Protein AF-0000000066288709 (afdb_homodimer)

Structure (mmCIF, N/CA/C/O backbone):
data_AF-0000000066288709-model_v1
#
loop_
_entity.id
_entity.type
_entity.pdbx_description
1 polymer 'UPF0145 protein HDEF_1024'
#
loop_
_atom_site.group_PDB
_atom_site.id
_atom_site.type_symbol
_atom_site.label_atom_id
_atom_site.label_alt_id
_atom_site.label_comp_id
_atom_site.label_asym_id
_atom_site.label_entity_id
_atom_site.label_seq_id
_atom_site.pdbx_PDB_ins_code
_atom_site.Cartn_x
_atom_site.Cartn_y
_atom_site.Cartn_z
_atom_site.occupancy
_atom_site.B_iso_or_equiv
_atom_site.auth_seq_id
_atom_site.auth_comp_id
_atom_site.auth_asym_id
_atom_site.auth_atom_id
_atom_site.pdbx_PDB_model_num
ATOM 1 N N . MET A 1 1 ? -8.922 -15.789 -0.87 1 95.69 1 MET A N 1
ATOM 2 C CA . MET A 1 1 ? -8.656 -14.805 -1.915 1 95.69 1 MET A CA 1
ATOM 3 C C . MET A 1 1 ? -7.188 -14.406 -1.924 1 95.69 1 MET A C 1
ATOM 5 O O . MET A 1 1 ? -6.641 -14 -0.894 1 95.69 1 MET A O 1
ATOM 9 N N . LYS A 1 2 ? -6.402 -14.695 -2.965 1 97.81 2 LYS A N 1
ATOM 10 C CA . LYS A 1 2 ? -5.027 -14.219 -3.088 1 97.81 2 LYS A CA 1
ATOM 11 C C . LYS A 1 2 ? -4.98 -12.797 -3.625 1 97.81 2 LYS A C 1
ATOM 13 O O . LYS A 1 2 ? -5.625 -12.484 -4.629 1 97.81 2 LYS A O 1
ATOM 18 N N . ASN A 1 3 ? -4.289 -11.961 -2.963 1 98.81 3 ASN A N 1
ATOM 19 C CA . ASN A 1 3 ? -4.109 -10.57 -3.369 1 98.81 3 ASN A CA 1
ATOM 20 C C . ASN A 1 3 ? -2.662 -10.289 -3.768 1 98.81 3 ASN A C 1
ATOM 22 O O . ASN A 1 3 ? -1.736 -10.562 -3.004 1 98.81 3 ASN A O 1
ATOM 26 N N . THR A 1 4 ? -2.412 -9.789 -4.895 1 98.81 4 THR A N 1
ATOM 27 C CA . THR A 1 4 ? -1.061 -9.453 -5.332 1 98.81 4 THR A CA 1
ATOM 28 C C . THR A 1 4 ? -1.054 -8.133 -6.105 1 98.81 4 THR A C 1
ATOM 30 O O . THR A 1 4 ? -2.016 -7.816 -6.809 1 98.81 4 THR A O 1
ATOM 33 N N . THR A 1 5 ? 0.035 -7.418 -6.012 1 98.69 5 THR A N 1
ATOM 34 C CA . THR A 1 5 ? 0.241 -6.207 -6.797 1 98.69 5 THR A CA 1
ATOM 35 C C . THR A 1 5 ? 0.755 -6.551 -8.195 1 98.69 5 THR A C 1
ATOM 37 O O . THR A 1 5 ? 0.89 -5.668 -9.047 1 98.69 5 THR A O 1
ATOM 40 N N . THR A 1 6 ? 0.991 -7.805 -8.484 1 98.12 6 THR A N 1
ATOM 41 C CA . THR A 1 6 ? 1.538 -8.258 -9.758 1 98.12 6 THR A CA 1
ATOM 42 C C . THR A 1 6 ? 0.419 -8.672 -10.703 1 98.12 6 THR A C 1
ATOM 44 O O . THR A 1 6 ? -0.672 -9.039 -10.266 1 98.12 6 THR A O 1
ATOM 47 N N . PRO A 1 7 ? 0.682 -8.578 -12.039 1 97.62 7 PRO A N 1
ATOM 48 C CA . PRO A 1 7 ? -0.372 -8.898 -13 1 97.62 7 PRO A CA 1
ATOM 49 C C . PRO A 1 7 ? -0.666 -10.391 -13.078 1 97.62 7 PRO A C 1
ATOM 51 O O . PRO A 1 7 ? -1.743 -10.797 -13.523 1 97.62 7 PRO A O 1
ATOM 54 N N . THR A 1 8 ? 0.29 -11.227 -12.711 1 96.88 8 THR A N 1
ATOM 55 C CA . THR A 1 8 ? 0.169 -12.68 -12.711 1 96.88 8 THR A CA 1
ATOM 56 C C . THR A 1 8 ? 0.787 -13.273 -11.445 1 96.88 8 THR A C 1
ATOM 58 O O . THR A 1 8 ? 1.413 -12.562 -10.664 1 96.88 8 THR A O 1
ATOM 61 N N . LEU A 1 9 ? 0.468 -14.531 -11.211 1 96.44 9 LEU A N 1
ATOM 62 C CA . LEU A 1 9 ? 1.071 -15.305 -10.133 1 96.44 9 LEU A CA 1
ATOM 63 C C . LEU A 1 9 ? 1.864 -16.484 -10.688 1 96.44 9 LEU A C 1
ATOM 65 O O . LEU A 1 9 ? 1.304 -17.359 -11.359 1 96.44 9 LEU A O 1
ATOM 69 N N . GLN A 1 10 ? 3.186 -16.391 -10.43 1 95 10 GLN A N 1
ATOM 70 C CA . GLN A 1 10 ? 3.971 -17.547 -10.859 1 95 10 GLN A CA 1
ATOM 71 C C . GLN A 1 10 ? 3.451 -18.828 -10.227 1 95 10 GLN A C 1
ATOM 73 O O . GLN A 1 10 ? 3.145 -18.859 -9.031 1 95 10 GLN A O 1
ATOM 78 N N . GLY A 1 11 ? 3.324 -19.906 -11 1 93.94 11 GLY A N 1
ATOM 79 C CA . GLY A 1 11 ? 2.812 -21.172 -10.508 1 93.94 11 GLY A CA 1
ATOM 80 C C . GLY A 1 11 ? 1.309 -21.312 -10.656 1 93.94 11 GLY A C 1
ATOM 81 O O . GLY A 1 11 ? 0.734 -22.344 -10.289 1 93.94 11 GLY A O 1
ATOM 82 N N . TYR A 1 12 ? 0.664 -20.266 -11.188 1 96.88 12 TYR A N 1
ATOM 83 C CA . TYR A 1 12 ? -0.772 -20.281 -11.438 1 96.88 12 TYR A CA 1
ATOM 84 C C . TYR A 1 12 ? -1.08 -19.812 -12.859 1 96.88 12 TYR A C 1
ATOM 86 O O . TYR A 1 12 ? -0.361 -18.984 -13.414 1 96.88 12 TYR A O 1
ATOM 94 N N . ASP A 1 13 ? -2.115 -20.297 -13.422 1 97.31 13 ASP A N 1
ATOM 95 C CA . ASP A 1 13 ? -2.711 -19.75 -14.633 1 97.31 13 ASP A CA 1
ATOM 96 C C . ASP A 1 13 ? -4.008 -19.016 -14.312 1 97.31 13 ASP A C 1
ATOM 98 O O . ASP A 1 13 ? -4.816 -19.484 -13.516 1 97.31 13 ASP A O 1
ATOM 102 N N . ILE A 1 14 ? -4.172 -17.922 -14.938 1 97.88 14 ILE A N 1
ATOM 103 C CA . ILE A 1 14 ? -5.453 -17.219 -14.891 1 97.88 14 ILE A CA 1
ATOM 104 C C . ILE A 1 14 ? -6.383 -17.781 -15.961 1 97.88 14 ILE A C 1
ATOM 106 O O . ILE A 1 14 ? -6.105 -17.672 -17.156 1 97.88 14 ILE A O 1
ATOM 110 N N . ARG A 1 15 ? -7.441 -18.266 -15.531 1 98.19 15 ARG A N 1
ATOM 111 C CA . ARG A 1 15 ? -8.367 -18.891 -16.453 1 98.19 15 ARG A CA 1
ATOM 112 C C . ARG A 1 15 ? -9.461 -17.922 -16.891 1 98.19 15 ARG A C 1
ATOM 114 O O . ARG A 1 15 ? -9.969 -18 -18.016 1 98.19 15 ARG A O 1
ATOM 121 N N . GLU A 1 16 ? -9.852 -17.031 -16 1 98.44 16 GLU A N 1
ATOM 122 C CA . GLU A 1 16 ? -10.922 -16.078 -16.266 1 98.44 16 GLU A CA 1
ATOM 123 C C . GLU A 1 16 ? -10.602 -14.711 -15.672 1 98.44 16 GLU A C 1
ATOM 125 O O . GLU A 1 16 ? -10.117 -14.625 -14.539 1 98.44 16 GLU A O 1
ATOM 130 N N . TYR A 1 17 ? -10.781 -13.695 -16.469 1 98.69 17 TYR A N 1
ATOM 131 C CA . TYR A 1 17 ? -10.828 -12.312 -16 1 98.69 17 TYR A CA 1
ATOM 132 C C . TYR A 1 17 ? -12.266 -11.875 -15.75 1 98.69 17 TYR A C 1
ATOM 134 O O . TYR A 1 17 ? -13.086 -11.867 -16.672 1 98.69 17 TYR A O 1
ATOM 142 N N . LEU A 1 18 ? -12.562 -11.469 -14.469 1 98.75 18 LEU A N 1
ATOM 143 C CA . LEU A 1 18 ? -13.953 -11.305 -14.07 1 98.75 18 LEU A CA 1
ATOM 144 C C . LEU A 1 18 ? -14.305 -9.836 -13.898 1 98.75 18 LEU A C 1
ATOM 146 O O . LEU A 1 18 ? -15.406 -9.5 -13.469 1 98.75 18 LEU A O 1
ATOM 150 N N . GLY A 1 19 ? -13.375 -8.883 -14.141 1 98.44 19 GLY A N 1
ATOM 151 C CA . GLY A 1 19 ? -13.625 -7.449 -14.133 1 98.44 19 GLY A CA 1
ATOM 152 C C . GLY A 1 19 ? -12.898 -6.719 -13.023 1 98.44 19 GLY A C 1
ATOM 153 O O . GLY A 1 19 ? -12.188 -7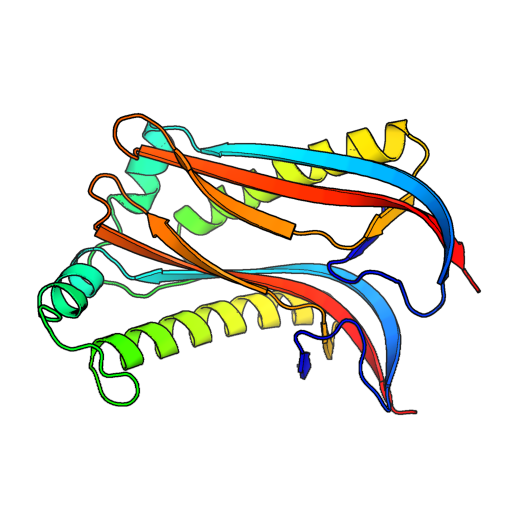.34 -12.227 1 98.44 19 GLY A O 1
ATOM 154 N N . ILE A 1 20 ? -13.094 -5.387 -13.016 1 98.81 20 ILE A N 1
ATOM 155 C CA . ILE A 1 20 ? -12.461 -4.52 -12.031 1 98.81 20 ILE A CA 1
ATOM 156 C C . ILE A 1 20 ? -13.273 -4.531 -10.734 1 98.81 20 ILE A C 1
ATOM 158 O O . ILE A 1 20 ? -14.508 -4.484 -10.766 1 98.81 20 ILE A O 1
ATOM 162 N N . VAL A 1 21 ? -12.555 -4.652 -9.625 1 98.88 21 VAL A N 1
ATOM 163 C CA . VAL A 1 21 ? -13.188 -4.582 -8.305 1 98.88 21 VAL A CA 1
ATOM 164 C C . VAL A 1 21 ? -12.5 -3.512 -7.461 1 98.88 21 VAL A C 1
ATOM 166 O O . VAL A 1 21 ? -11.312 -3.236 -7.645 1 98.88 21 VAL A O 1
ATOM 169 N N . THR A 1 22 ? -13.297 -2.898 -6.543 1 98.56 22 THR A N 1
ATOM 170 C CA . THR A 1 22 ? -12.797 -1.784 -5.746 1 98.56 22 THR A CA 1
ATOM 171 C C . THR A 1 22 ? -13.242 -1.918 -4.293 1 98.56 22 THR A C 1
ATOM 173 O O . THR A 1 22 ? -14.172 -2.668 -3.988 1 98.56 22 THR A O 1
ATOM 176 N N . GLY A 1 23 ? -12.5 -1.338 -3.379 1 98.44 23 GLY A N 1
ATOM 177 C CA . GLY A 1 23 ? -12.844 -1.081 -1.99 1 98.44 23 GLY A CA 1
ATOM 178 C C . GLY A 1 23 ? -12.32 0.249 -1.482 1 98.44 23 GLY A C 1
ATOM 179 O O . GLY A 1 23 ? -11.258 0.706 -1.906 1 98.44 23 GLY A O 1
ATOM 180 N N . GLU A 1 24 ? -13.164 0.835 -0.56 1 97.56 24 GLU A N 1
ATOM 181 C CA . GLU A 1 24 ? -12.773 2.133 -0.016 1 97.56 24 GLU A CA 1
ATOM 182 C C . GLU A 1 24 ? -13.125 2.238 1.465 1 97.56 24 GLU A C 1
ATOM 184 O O . GLU A 1 24 ? -14.055 1.585 1.937 1 97.56 24 GLU A O 1
ATOM 189 N N . ALA A 1 25 ? -1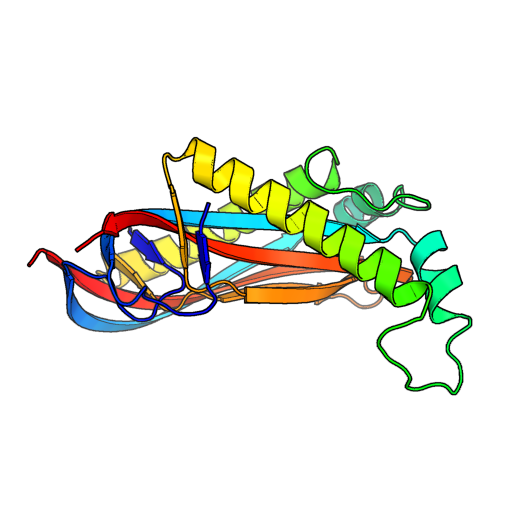2.344 3.012 2.131 1 97.19 25 ALA A N 1
ATOM 190 C CA . ALA A 1 25 ? -12.609 3.439 3.502 1 97.19 25 ALA A CA 1
ATOM 191 C C . ALA A 1 25 ? -12.18 4.887 3.717 1 97.19 25 ALA A C 1
ATOM 193 O O . ALA A 1 25 ? -11.234 5.363 3.086 1 97.19 25 ALA A O 1
ATOM 194 N N . ILE A 1 26 ? -12.953 5.562 4.602 1 94.38 26 ILE A N 1
ATOM 195 C CA . ILE A 1 26 ? -12.656 6.969 4.844 1 94.38 26 ILE A CA 1
ATOM 196 C C . ILE A 1 26 ? -12.367 7.188 6.328 1 94.38 26 ILE A C 1
ATOM 198 O O . ILE A 1 26 ? -13.102 6.691 7.188 1 94.38 26 ILE A O 1
ATOM 202 N N . LEU A 1 27 ? -11.258 7.781 6.594 1 90.75 27 LEU A N 1
ATOM 203 C CA . LEU A 1 27 ? -11.031 8.344 7.918 1 90.75 27 LEU A CA 1
ATOM 204 C C . LEU A 1 27 ? -11.703 9.711 8.055 1 90.75 27 LEU A C 1
ATOM 206 O O . LEU A 1 27 ? -11.305 10.672 7.395 1 90.75 27 LEU A O 1
ATOM 210 N N . GLY A 1 28 ? -12.633 9.727 8.906 1 89.38 28 GLY A N 1
ATOM 211 C CA . GLY A 1 28 ? -13.422 10.93 9.086 1 89.38 28 GLY A CA 1
ATOM 212 C C . GLY A 1 28 ? -12.617 12.094 9.641 1 89.38 28 GLY A C 1
ATOM 213 O O . GLY A 1 28 ? -11.484 11.906 10.094 1 89.38 28 GLY A O 1
ATOM 214 N N . ALA A 1 29 ? -13.289 13.219 9.664 1 85.81 29 ALA A N 1
ATOM 215 C CA . ALA A 1 29 ? -12.625 14.477 9.977 1 85.81 29 ALA A CA 1
ATOM 216 C C . ALA A 1 29 ? -12.094 14.477 11.406 1 85.81 29 ALA A C 1
ATOM 218 O O . ALA A 1 29 ? -10.961 14.906 11.656 1 85.81 29 ALA A O 1
ATOM 219 N N . ASN A 1 30 ? -12.789 13.977 12.352 1 87.5 30 ASN A N 1
ATOM 220 C CA . ASN A 1 30 ? -12.359 13.977 13.75 1 87.5 30 ASN A CA 1
ATOM 221 C C . ASN A 1 30 ? -11.18 13.039 13.969 1 87.5 30 ASN A C 1
ATOM 223 O O . ASN A 1 30 ? -10.227 13.391 14.664 1 87.5 30 ASN A O 1
ATOM 227 N N . ILE A 1 31 ? -11.266 11.914 13.367 1 85.81 31 ILE A N 1
ATOM 228 C CA . ILE A 1 31 ? -10.195 10.93 13.5 1 85.81 31 ILE A CA 1
ATOM 229 C C . ILE A 1 31 ? -8.922 11.477 12.867 1 85.81 31 ILE A C 1
ATOM 231 O O . ILE A 1 31 ? -7.84 11.391 13.453 1 85.81 31 ILE A O 1
ATOM 235 N N . PHE A 1 32 ? -9.172 12.055 11.789 1 84.19 32 PHE A N 1
ATOM 236 C CA . PHE A 1 32 ? -8.047 12.633 11.062 1 84.19 32 PHE A CA 1
ATOM 237 C C . PHE A 1 32 ? -7.355 13.703 11.898 1 84.19 32 PHE A C 1
ATOM 239 O O . PHE A 1 32 ? -6.133 13.688 12.047 1 84.19 32 PHE A O 1
ATOM 246 N N . LYS A 1 33 ? -8.133 14.609 12.375 1 82.38 33 LYS A N 1
ATOM 247 C CA . LYS A 1 33 ? -7.605 15.703 13.188 1 82.38 33 LYS A CA 1
ATOM 248 C C . LYS A 1 33 ? -6.816 15.164 14.383 1 82.38 33 LYS A C 1
ATOM 250 O O . LYS A 1 33 ? -5.75 15.688 14.711 1 82.38 33 LYS A O 1
ATOM 255 N N . ASP A 1 34 ? -7.344 14.219 15.031 1 83.62 34 ASP A N 1
ATOM 256 C CA . ASP A 1 34 ? -6.723 13.664 16.234 1 83.62 34 ASP A CA 1
ATOM 257 C C . ASP A 1 34 ? -5.387 13 15.906 1 83.62 34 ASP A C 1
ATOM 259 O O . ASP A 1 34 ? -4.434 13.094 16.688 1 83.62 34 ASP A O 1
ATOM 263 N N . LEU A 1 35 ? -5.262 12.375 14.789 1 79.44 35 LEU A N 1
ATOM 264 C CA . LEU A 1 35 ? -4.105 11.555 14.461 1 79.44 35 LEU A CA 1
ATOM 265 C C . LEU A 1 35 ? -2.969 12.398 13.906 1 79.44 35 LEU A C 1
ATOM 267 O O . LEU A 1 35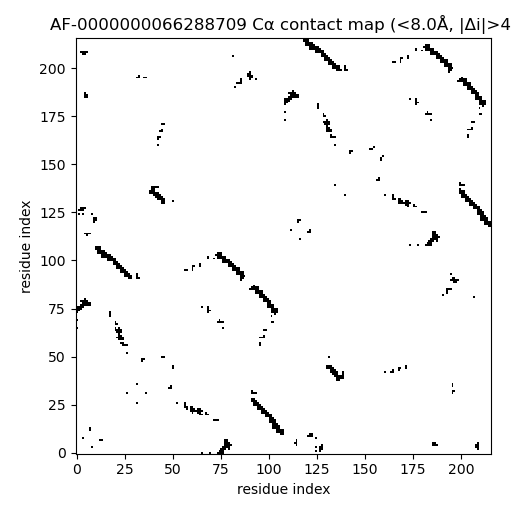 ? -1.798 12.148 14.195 1 79.44 35 LEU A O 1
ATOM 271 N N . PHE A 1 36 ? -3.391 13.414 13.203 1 79 36 PHE A N 1
ATOM 272 C CA . PHE A 1 36 ? -2.357 14.125 12.461 1 79 36 PHE A CA 1
ATOM 273 C C . PHE A 1 36 ? -2.07 15.484 13.094 1 79 36 PHE A C 1
ATOM 275 O O . PHE A 1 36 ? -1.017 16.078 12.859 1 79 36 PHE A O 1
ATOM 282 N N . ALA A 1 37 ? -2.973 16.031 13.961 1 73.75 37 ALA A N 1
ATOM 283 C CA . ALA A 1 37 ? -2.727 17.281 14.68 1 73.75 37 ALA A CA 1
ATOM 284 C C . ALA A 1 37 ? -1.483 17.172 15.555 1 73.75 37 ALA A C 1
ATOM 286 O O . ALA A 1 37 ? -0.8 18.172 15.805 1 73.75 37 ALA A O 1
ATOM 287 N N . GLY A 1 38 ? -1.175 16.047 15.891 1 72.06 38 GLY A N 1
ATOM 288 C CA . GLY A 1 38 ? -0.09 15.883 16.844 1 72.06 38 GLY A CA 1
ATOM 289 C C . GLY A 1 38 ? 1.254 15.641 16.188 1 72.06 38 GLY A C 1
ATOM 290 O O . GLY A 1 38 ? 2.283 15.578 16.875 1 72.06 38 GLY A O 1
ATOM 291 N N . ILE A 1 39 ? 1.341 15.641 14.891 1 78.38 39 ILE A N 1
ATOM 292 C CA . ILE A 1 39 ? 2.6 15.297 14.234 1 78.38 39 ILE A CA 1
ATOM 293 C C . ILE A 1 39 ? 3.266 16.562 13.695 1 78.38 39 ILE A C 1
ATOM 295 O O . ILE A 1 39 ? 2.891 17.062 12.633 1 78.38 39 ILE A O 1
ATOM 299 N N . ARG A 1 40 ? 4.191 17.109 14.484 1 75.12 40 ARG A N 1
ATOM 300 C CA . ARG A 1 40 ? 4.758 18.391 14.086 1 75.12 40 ARG A CA 1
ATOM 301 C C . ARG A 1 40 ? 6.23 18.25 13.711 1 75.12 40 ARG A C 1
ATOM 303 O O . ARG A 1 40 ? 6.66 18.734 12.664 1 75.12 40 ARG A O 1
ATOM 310 N N . ASP A 1 41 ? 6.93 17.641 14.586 1 71.88 41 ASP A N 1
ATOM 311 C CA . ASP A 1 41 ? 8.375 17.766 14.414 1 71.88 41 ASP A CA 1
ATOM 312 C C . ASP A 1 41 ? 9.016 16.406 14.141 1 71.88 41 ASP A C 1
ATOM 314 O O . ASP A 1 41 ? 10.18 16.188 14.492 1 71.88 41 ASP A O 1
ATOM 318 N N . PHE A 1 42 ? 8.25 15.469 13.648 1 71.94 42 PHE A N 1
ATOM 319 C CA . PHE A 1 42 ? 8.914 14.172 13.562 1 71.94 42 PHE A CA 1
ATOM 320 C C . PHE A 1 42 ? 8.672 13.531 12.203 1 71.94 42 PHE A C 1
ATOM 322 O O . PHE A 1 42 ? 7.66 13.797 11.555 1 71.94 42 PHE A O 1
ATOM 329 N N . VAL A 1 43 ? 9.719 12.961 11.711 1 73.62 43 VAL A N 1
ATOM 330 C CA . VAL A 1 43 ? 9.633 11.992 10.625 1 73.62 43 VAL A CA 1
ATOM 331 C C . VAL A 1 43 ? 9.484 10.586 11.203 1 73.62 43 VAL A C 1
ATOM 333 O O . VAL A 1 43 ? 10.375 10.102 11.906 1 73.62 43 VAL A O 1
ATOM 336 N N . GLY A 1 44 ? 8.234 9.992 11.32 1 71.06 44 GLY A N 1
ATOM 337 C CA . GLY A 1 44 ? 8.125 8.688 11.953 1 71.06 44 GLY A CA 1
ATOM 338 C C . GLY A 1 44 ? 7.16 7.762 11.242 1 71.06 44 GLY A C 1
ATOM 339 O O . GLY A 1 44 ? 6.438 8.18 10.336 1 71.06 44 GLY A O 1
ATOM 340 N N . GLY A 1 45 ? 7.324 6.402 11.32 1 66.69 45 GLY A N 1
ATOM 341 C CA . GLY A 1 45 ? 6.602 5.285 10.734 1 66.69 45 GLY A CA 1
ATOM 342 C C . GLY A 1 45 ? 5.617 4.645 11.695 1 66.69 45 GLY A C 1
ATOM 343 O O . GLY A 1 45 ? 4.801 5.336 12.312 1 66.69 45 GLY A O 1
ATOM 344 N N . ARG A 1 46 ? 5.91 3.215 12.227 1 60.69 46 ARG A N 1
ATOM 345 C CA . ARG A 1 46 ? 5.066 2.143 12.742 1 60.69 46 ARG A CA 1
ATOM 346 C C . ARG A 1 46 ? 4.57 2.465 14.148 1 60.69 46 ARG A C 1
ATOM 348 O O . ARG A 1 46 ? 3.613 1.851 14.625 1 60.69 46 ARG A O 1
ATOM 355 N N . SER A 1 47 ? 5.176 3.439 14.758 1 58.41 47 SER A N 1
ATOM 356 C CA . SER A 1 47 ? 4.824 3.527 16.172 1 58.41 47 SER A CA 1
ATOM 357 C C . SER A 1 47 ? 3.797 4.629 16.422 1 58.41 47 SER A C 1
ATOM 359 O O . SER A 1 47 ? 3.361 4.836 17.547 1 58.41 47 SER A O 1
ATOM 361 N N . ASN A 1 48 ? 3.146 4.949 15.281 1 69.88 48 ASN A N 1
ATOM 362 C CA . ASN A 1 48 ? 2.328 6.109 15.625 1 69.88 48 ASN A CA 1
ATOM 363 C C . ASN A 1 48 ? 0.84 5.812 15.461 1 69.88 48 ASN A C 1
ATOM 365 O O . ASN A 1 48 ? 0.465 4.867 14.766 1 69.88 48 ASN A O 1
ATOM 369 N N . ALA A 1 49 ? 0.012 6.383 16.344 1 76.81 49 ALA A N 1
ATOM 370 C CA . ALA A 1 49 ? -1.443 6.27 16.406 1 76.81 49 ALA A CA 1
ATOM 371 C C . ALA A 1 49 ? -2.053 6.367 15 1 76.81 49 ALA A C 1
ATOM 373 O O . ALA A 1 49 ? -3.008 5.656 14.688 1 76.81 49 ALA A O 1
ATOM 374 N N . TYR A 1 50 ? -1.48 7.117 14.164 1 83.75 50 TYR A N 1
ATOM 375 C CA . TYR A 1 50 ? -2.066 7.305 12.844 1 83.75 50 TYR A CA 1
ATOM 376 C C . TYR A 1 50 ? -1.946 6.031 12.008 1 83.75 50 TYR A C 1
ATOM 378 O O . TYR A 1 50 ? -2.836 5.715 11.219 1 83.75 50 TYR A O 1
ATOM 386 N N . GLU A 1 51 ? -0.921 5.277 12.227 1 87.12 51 GLU A N 1
ATOM 387 C CA . GLU A 1 51 ? -0.668 4.059 11.461 1 87.12 51 GLU A CA 1
ATOM 388 C C . GLU A 1 51 ? -1.727 2.998 11.758 1 87.12 51 GLU A C 1
ATOM 390 O O . GLU A 1 51 ? -2.18 2.301 10.844 1 87.12 51 GLU A O 1
ATOM 395 N N . LYS A 1 52 ? -2.09 2.881 13.016 1 89.25 52 LYS A N 1
ATOM 396 C CA . LYS A 1 52 ? -3.102 1.899 13.391 1 89.25 52 LYS A CA 1
ATOM 397 C C . LYS A 1 52 ? -4.414 2.154 12.656 1 89.25 52 LYS A C 1
ATOM 399 O O . LYS A 1 52 ? -5.07 1.215 12.195 1 89.25 52 LYS A O 1
ATOM 404 N N . GLU A 1 53 ? -4.742 3.418 12.617 1 90.75 53 GLU A N 1
ATOM 405 C CA . GLU A 1 53 ? -5.992 3.766 11.945 1 90.75 53 GLU A CA 1
ATOM 406 C C . GLU A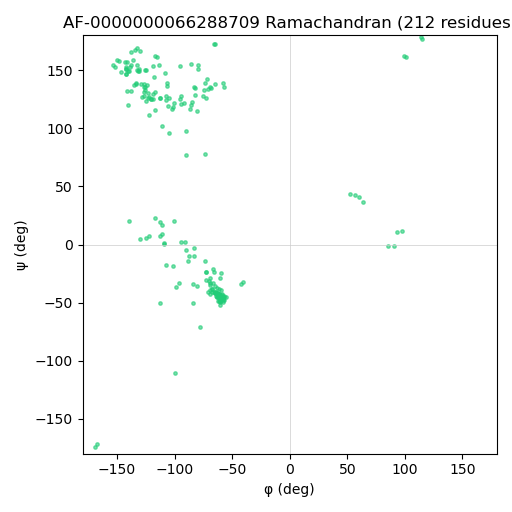 1 53 ? -5.887 3.547 10.438 1 90.75 53 GLU A C 1
ATOM 408 O O . GLU A 1 53 ? -6.867 3.18 9.789 1 90.75 53 GLU A O 1
ATOM 413 N N . LEU A 1 54 ? -4.734 3.779 9.844 1 91.44 54 LEU A N 1
ATOM 414 C CA . LEU A 1 54 ? -4.523 3.508 8.43 1 91.44 54 LEU A CA 1
ATOM 415 C C . LEU A 1 54 ? -4.633 2.014 8.141 1 91.44 54 LEU A C 1
ATOM 417 O O . LEU A 1 54 ? -5.211 1.612 7.129 1 91.44 54 LEU A O 1
ATOM 421 N N . ILE A 1 55 ? -4.047 1.188 9.047 1 94.06 55 ILE A N 1
ATOM 422 C CA . ILE A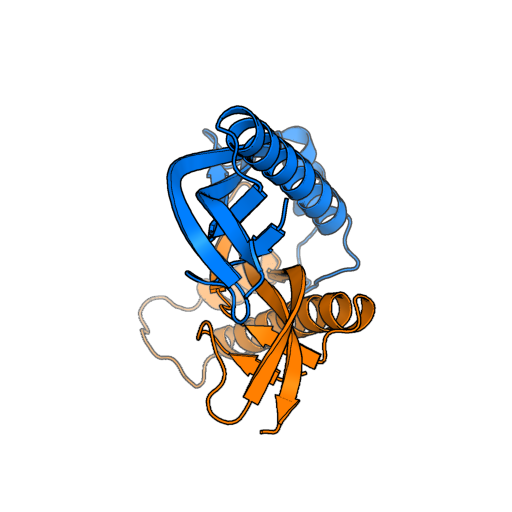 1 55 ? -4.125 -0.262 8.922 1 94.06 55 ILE A CA 1
ATOM 423 C C . ILE A 1 55 ? -5.586 -0.707 8.945 1 94.06 55 ILE A C 1
ATOM 425 O O . ILE A 1 55 ? -6.004 -1.524 8.117 1 94.06 55 ILE A O 1
ATOM 429 N N . LYS A 1 56 ? -6.32 -0.135 9.867 1 95.19 56 LYS A N 1
ATOM 430 C CA . LYS A 1 56 ? -7.738 -0.463 9.969 1 95.19 56 LYS A CA 1
ATOM 431 C C . LYS A 1 56 ? -8.484 -0.075 8.688 1 95.19 56 LYS A C 1
ATOM 433 O O . LYS A 1 56 ? -9.281 -0.857 8.164 1 95.19 56 LYS A O 1
ATOM 438 N N . ALA A 1 57 ? -8.266 1.144 8.227 1 95.62 57 ALA A N 1
ATOM 439 C CA . ALA A 1 57 ? -8.906 1.621 7.004 1 95.62 57 ALA A CA 1
ATOM 440 C C . ALA A 1 57 ? -8.578 0.717 5.82 1 95.62 57 ALA A C 1
ATOM 442 O O . ALA A 1 57 ? -9.453 0.383 5.02 1 95.62 57 ALA A O 1
ATOM 443 N N . ARG A 1 58 ? -7.324 0.335 5.656 1 97.31 58 ARG A N 1
ATOM 444 C CA . ARG A 1 58 ? -6.91 -0.553 4.574 1 97.31 58 ARG A CA 1
ATOM 445 C C . ARG A 1 58 ? -7.598 -1.91 4.691 1 97.31 58 ARG A C 1
ATOM 447 O O . ARG A 1 58 ? -8.016 -2.488 3.686 1 97.31 58 ARG A O 1
ATOM 454 N N . LYS A 1 59 ? -7.664 -2.428 5.902 1 97.88 59 LYS A N 1
ATOM 455 C CA . LYS A 1 59 ? -8.336 -3.709 6.109 1 97.88 59 LYS A CA 1
ATOM 456 C C . LYS A 1 59 ? -9.781 -3.654 5.637 1 97.88 59 LYS A C 1
ATOM 458 O O . LYS A 1 59 ? -10.258 -4.57 4.965 1 97.88 59 LYS A O 1
ATOM 463 N N . ILE A 1 60 ? -10.477 -2.633 6.023 1 98.19 60 ILE A N 1
ATOM 464 C CA . ILE A 1 60 ? -11.867 -2.447 5.621 1 98.19 60 ILE A CA 1
ATOM 465 C C . ILE A 1 60 ? -11.961 -2.4 4.098 1 98.19 60 ILE A C 1
ATOM 467 O O . ILE A 1 60 ? -12.797 -3.08 3.502 1 98.19 60 ILE A O 1
ATOM 471 N N . ALA A 1 61 ? -11.133 -1.604 3.479 1 98.5 61 ALA A N 1
ATOM 472 C CA . ALA A 1 61 ? -11.141 -1.451 2.025 1 98.5 61 ALA A CA 1
ATOM 473 C C . ALA A 1 61 ? -10.828 -2.775 1.335 1 98.5 61 ALA A C 1
ATOM 475 O O . ALA A 1 61 ? -11.469 -3.131 0.344 1 98.5 61 ALA A O 1
ATOM 476 N N . PHE A 1 62 ? -9.82 -3.529 1.819 1 98.62 62 PHE A N 1
ATOM 477 C CA . PHE A 1 62 ? -9.484 -4.828 1.249 1 98.62 62 PHE A CA 1
ATOM 478 C C . PHE A 1 62 ? -10.664 -5.793 1.378 1 98.62 62 PHE A C 1
ATOM 480 O O . PHE A 1 62 ? -10.969 -6.535 0.442 1 98.62 62 PHE A O 1
ATOM 487 N N . ASN A 1 63 ? -11.25 -5.809 2.568 1 98.69 63 ASN A N 1
ATOM 488 C CA . ASN A 1 63 ? -12.383 -6.695 2.777 1 98.69 63 ASN A CA 1
ATOM 489 C C . ASN A 1 63 ? -13.508 -6.414 1.784 1 98.69 63 ASN A C 1
ATOM 491 O O . ASN A 1 63 ? -14.125 -7.34 1.259 1 98.69 63 ASN A O 1
ATOM 495 N N . GLU A 1 64 ? -13.836 -5.152 1.558 1 98.62 64 GLU A N 1
ATOM 496 C CA . GLU A 1 64 ? -14.859 -4.773 0.593 1 98.62 64 GLU A CA 1
ATOM 497 C C . GLU A 1 64 ? -14.5 -5.238 -0.814 1 98.62 64 GLU A C 1
ATOM 499 O O . GLU A 1 64 ? -15.328 -5.82 -1.515 1 98.62 64 GLU A O 1
ATOM 504 N N . MET A 1 65 ? -13.273 -4.961 -1.265 1 98.69 65 MET A N 1
ATOM 505 C CA . MET A 1 65 ? -12.805 -5.395 -2.58 1 98.69 65 MET A CA 1
ATOM 506 C C . MET A 1 65 ? -12.914 -6.906 -2.723 1 98.69 65 MET A C 1
ATOM 508 O O . MET A 1 65 ? -13.43 -7.406 -3.723 1 98.69 65 MET A O 1
ATOM 512 N N . ASN A 1 66 ? -12.438 -7.605 -1.706 1 98.81 66 ASN A N 1
ATOM 513 C CA . ASN A 1 66 ? -12.422 -9.062 -1.745 1 98.81 66 ASN A CA 1
ATOM 514 C C . ASN A 1 66 ? -13.836 -9.641 -1.766 1 98.81 66 ASN A C 1
ATOM 516 O O . ASN A 1 66 ? -14.102 -10.625 -2.459 1 98.81 66 ASN A O 1
ATOM 520 N N . SER A 1 67 ? -14.688 -9.031 -0.978 1 98.75 67 SER A N 1
ATOM 521 C CA . SER A 1 67 ? -16.078 -9.484 -0.968 1 98.75 67 SER A CA 1
ATOM 522 C C . SER A 1 67 ? -16.719 -9.344 -2.348 1 98.75 67 SER A C 1
ATOM 524 O O . SER A 1 67 ? -17.422 -10.242 -2.803 1 98.75 67 SER A O 1
ATOM 526 N N . THR A 1 68 ? -16.5 -8.234 -3.033 1 98.62 68 THR A N 1
ATOM 527 C CA . THR A 1 68 ? -17 -8.023 -4.387 1 98.62 68 THR A CA 1
ATOM 528 C C . THR A 1 68 ? -16.406 -9.039 -5.348 1 98.62 68 THR A C 1
ATOM 530 O O . THR A 1 68 ? -17.109 -9.609 -6.18 1 98.62 68 THR A O 1
ATOM 533 N N . ALA A 1 69 ? -15.117 -9.273 -5.238 1 98.81 69 ALA A N 1
ATOM 534 C CA . ALA A 1 69 ? -14.453 -10.25 -6.098 1 98.81 69 ALA A CA 1
ATOM 535 C C . ALA A 1 69 ? -15.039 -11.641 -5.914 1 98.81 69 ALA A C 1
ATOM 537 O O . ALA A 1 69 ? -15.297 -12.352 -6.891 1 98.81 69 ALA A O 1
ATOM 538 N N . GLU A 1 70 ? -15.211 -11.992 -4.633 1 98.62 70 GLU A N 1
ATOM 539 C CA . GLU A 1 70 ? -15.781 -13.297 -4.312 1 98.62 70 GLU A CA 1
ATOM 540 C C . GLU A 1 70 ? -17.172 -13.445 -4.91 1 98.62 70 GLU A C 1
ATOM 542 O O . GLU A 1 70 ? -17.531 -14.523 -5.398 1 98.62 70 GLU A O 1
ATOM 547 N N . SER A 1 71 ? -17.891 -12.422 -4.871 1 98.56 71 SER A N 1
ATOM 548 C CA . SER A 1 71 ? -19.25 -12.461 -5.387 1 98.56 71 SER A CA 1
ATOM 549 C C . SER A 1 71 ? -19.281 -12.695 -6.895 1 98.56 71 SER A C 1
ATOM 551 O O . SER A 1 71 ? -20.266 -13.172 -7.441 1 98.56 71 SER A O 1
ATOM 553 N N . LEU A 1 72 ? -18.234 -12.375 -7.582 1 98.25 72 LEU A N 1
ATOM 554 C CA . LEU A 1 72 ? -18.094 -12.57 -9.023 1 98.25 72 LEU A CA 1
ATOM 555 C C . LEU A 1 72 ? -17.562 -13.961 -9.328 1 98.25 72 LEU A C 1
ATOM 557 O O . LEU A 1 72 ? -17.438 -14.344 -10.492 1 98.25 72 LEU A O 1
ATOM 561 N N . GLY A 1 73 ? -17.125 -14.672 -8.219 1 98.44 73 GLY A N 1
ATOM 562 C CA . GLY A 1 73 ? -16.594 -16.016 -8.383 1 98.44 73 GLY A CA 1
ATOM 563 C C . GLY A 1 73 ? -15.086 -16.062 -8.445 1 98.44 73 GLY A C 1
ATOM 564 O O . GLY A 1 73 ? -14.5 -17.094 -8.805 1 98.44 73 GLY A O 1
ATOM 565 N N . ALA A 1 74 ? -14.445 -14.961 -8.117 1 98.81 74 ALA A N 1
ATOM 566 C CA . ALA A 1 74 ? -12.984 -14.898 -8.172 1 98.81 74 ALA A CA 1
ATOM 567 C C . ALA A 1 74 ? -12.359 -15.547 -6.945 1 98.81 74 ALA A C 1
ATOM 569 O O . ALA A 1 74 ? -12.984 -15.617 -5.887 1 98.81 74 ALA A O 1
ATOM 570 N N . ASN A 1 75 ? -11.07 -16.031 -7.141 1 98.62 75 ASN A N 1
ATOM 571 C CA . ASN A 1 75 ? -10.297 -16.531 -6.008 1 98.62 75 ASN A CA 1
ATOM 572 C C . ASN A 1 75 ? -8.945 -15.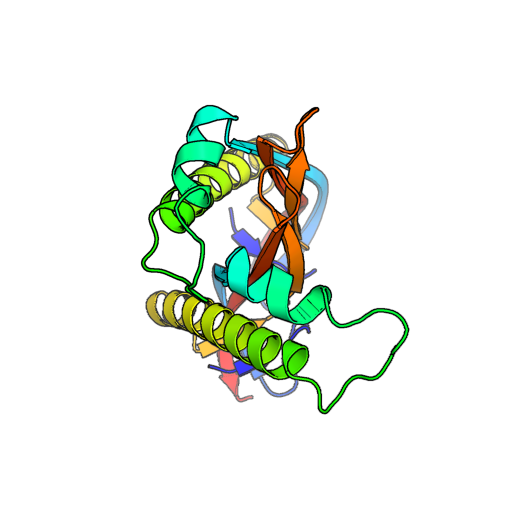812 -5.898 1 98.62 75 ASN A C 1
ATOM 574 O O . ASN A 1 75 ? -8.086 -16.219 -5.121 1 98.62 75 ASN A O 1
ATOM 578 N N . ALA A 1 76 ? -8.75 -14.828 -6.711 1 98.81 76 ALA A N 1
ATOM 579 C CA . ALA A 1 76 ? -7.598 -13.938 -6.598 1 98.81 76 ALA A CA 1
ATOM 580 C C . ALA A 1 76 ? -7.914 -12.555 -7.152 1 98.81 76 ALA A C 1
ATOM 582 O O . ALA A 1 76 ? -8.82 -12.398 -7.977 1 98.81 76 ALA A O 1
ATOM 583 N N . VAL A 1 77 ? -7.234 -11.508 -6.652 1 98.88 77 VAL A N 1
ATOM 584 C CA . VAL A 1 77 ? -7.211 -10.172 -7.238 1 98.88 77 VAL A CA 1
ATOM 585 C C . VAL A 1 77 ? -5.773 -9.789 -7.594 1 98.88 77 VAL A C 1
ATOM 587 O O . VAL A 1 77 ? -4.879 -9.867 -6.754 1 98.88 77 VAL A O 1
ATOM 590 N N . VAL A 1 78 ? -5.559 -9.422 -8.883 1 98.88 78 VAL A N 1
ATOM 591 C CA . VAL A 1 78 ? -4.211 -9.148 -9.367 1 98.88 78 VAL A CA 1
ATOM 592 C C . VAL A 1 78 ? -4.094 -7.68 -9.773 1 98.88 78 VAL A C 1
ATOM 594 O O . VAL A 1 78 ? -5.105 -7.008 -9.977 1 98.88 78 VAL A O 1
ATOM 597 N N . GLY A 1 79 ? -2.875 -7.211 -9.859 1 98.69 79 GLY A N 1
ATOM 598 C CA . GLY A 1 79 ? -2.645 -5.832 -10.266 1 98.69 79 GLY A CA 1
ATOM 599 C C . GLY A 1 79 ? -3.211 -4.82 -9.289 1 98.69 79 GLY A C 1
ATOM 600 O O . GLY A 1 79 ? -3.75 -3.791 -9.695 1 98.69 79 GLY A O 1
ATOM 601 N N . ILE A 1 80 ? -3.145 -5.098 -8.039 1 98.75 80 ILE A N 1
ATOM 602 C CA . ILE A 1 80 ? -3.787 -4.273 -7.023 1 98.75 80 ILE A CA 1
ATOM 603 C C . ILE A 1 80 ? -3.035 -2.953 -6.879 1 98.75 80 ILE A C 1
ATOM 605 O O . ILE A 1 80 ? -1.801 -2.932 -6.879 1 98.75 80 ILE A O 1
ATOM 609 N N . ASN A 1 81 ? -3.766 -1.865 -6.672 1 98.38 81 ASN A N 1
ATOM 610 C CA . ASN A 1 81 ? -3.287 -0.518 -6.387 1 98.38 81 ASN A CA 1
ATOM 611 C C . ASN A 1 81 ? -3.91 0.038 -5.109 1 98.38 81 ASN A C 1
ATOM 613 O O . ASN A 1 81 ? -5.105 -0.14 -4.867 1 98.38 81 ASN A O 1
ATOM 617 N N . ILE A 1 82 ? -3.113 0.572 -4.297 1 97.69 82 ILE A N 1
ATOM 618 C CA . ILE A 1 82 ? -3.566 1.25 -3.086 1 97.69 82 ILE A CA 1
ATOM 619 C C . ILE A 1 82 ? -3.291 2.748 -3.199 1 97.69 82 ILE A C 1
ATOM 621 O O . ILE A 1 82 ? -2.152 3.16 -3.434 1 97.69 82 ILE A O 1
ATOM 625 N N . ASP A 1 83 ? -4.348 3.572 -2.99 1 95.81 83 ASP A N 1
ATOM 626 C CA . ASP A 1 83 ? -4.227 5.023 -3.064 1 95.81 83 ASP A CA 1
ATOM 627 C C . ASP A 1 83 ? -4.746 5.684 -1.789 1 95.81 83 ASP A C 1
ATOM 629 O O . ASP A 1 83 ? -5.777 5.281 -1.251 1 95.81 83 ASP A O 1
ATOM 633 N N . TYR A 1 84 ? -3.998 6.598 -1.348 1 93.75 84 TYR A N 1
ATOM 634 C CA . TYR A 1 84 ? -4.441 7.48 -0.278 1 93.75 84 TYR A CA 1
ATOM 635 C C . TYR A 1 84 ? -4.75 8.875 -0.816 1 93.75 84 TYR A C 1
ATOM 637 O O . TYR A 1 84 ? -3.914 9.492 -1.481 1 93.75 84 TYR A O 1
ATOM 645 N N . GLU A 1 85 ? -5.953 9.297 -0.547 1 91 85 GLU A N 1
ATOM 646 C CA . GLU A 1 85 ? -6.406 10.586 -1.076 1 91 85 GLU A CA 1
ATOM 647 C C . GLU A 1 85 ? -6.938 11.484 0.036 1 91 85 GLU A C 1
ATOM 649 O O . GLU A 1 85 ? -7.773 11.055 0.838 1 91 85 GLU A O 1
ATOM 654 N N . VAL A 1 86 ? -6.457 12.688 0.133 1 88.88 86 VAL A N 1
ATOM 655 C CA . VAL A 1 86 ? -7.051 13.68 1.021 1 88.88 86 VAL A CA 1
ATOM 656 C C . VAL A 1 86 ? -8.352 14.211 0.411 1 88.88 86 VAL A C 1
ATOM 658 O O . VAL A 1 86 ? -8.383 14.586 -0.762 1 88.88 86 VAL A O 1
ATOM 661 N N . VAL A 1 87 ? -9.336 14.133 1.248 1 86.44 87 VAL A N 1
ATOM 662 C CA . VAL A 1 87 ? -10.633 14.539 0.719 1 86.44 87 VAL A CA 1
ATOM 663 C C . VAL A 1 87 ? -11.32 15.484 1.706 1 86.44 87 VAL A C 1
ATOM 665 O O . VAL A 1 87 ? -10.883 15.617 2.852 1 86.44 87 VAL A O 1
ATOM 668 N N . GLY A 1 88 ? -12.438 16.109 1.181 1 81.88 88 GLY A N 1
ATOM 669 C CA . GLY A 1 88 ? -13.203 17.016 2.014 1 81.88 88 GLY A CA 1
ATOM 670 C C . GLY A 1 88 ? -12.867 18.484 1.765 1 81.88 88 GLY A C 1
ATOM 671 O O . GLY A 1 88 ? -11.82 18.797 1.195 1 81.88 88 GLY A O 1
ATOM 672 N N . THR A 1 89 ? -13.703 19.359 2.182 1 76.94 89 THR A N 1
ATOM 673 C CA . THR A 1 89 ? -13.617 20.781 1.896 1 76.94 89 THR A CA 1
ATOM 674 C C . THR A 1 89 ? -12.391 21.406 2.574 1 76.94 89 THR A C 1
ATOM 676 O O . THR A 1 89 ? -11.734 22.281 2.008 1 76.94 89 THR A O 1
ATOM 679 N N . SER A 1 90 ? -12 20.906 3.758 1 77.19 90 SER A N 1
ATOM 680 C CA . SER A 1 90 ? -10.875 21.484 4.492 1 77.19 90 SER A CA 1
ATOM 681 C C . SER A 1 90 ? -9.68 20.531 4.508 1 77.19 90 SER A C 1
ATOM 683 O O . SER A 1 90 ? -8.836 20.609 5.402 1 77.19 90 SER A O 1
ATOM 685 N N . ASN A 1 91 ? -9.773 19.562 3.568 1 80.69 91 ASN A N 1
ATOM 686 C CA . ASN A 1 91 ? -8.672 18.594 3.525 1 80.69 91 ASN A CA 1
ATOM 687 C C . ASN A 1 91 ? -8.477 17.906 4.871 1 80.69 91 ASN A C 1
ATOM 689 O O . ASN A 1 91 ? -7.352 17.766 5.344 1 80.69 91 ASN A O 1
ATOM 693 N N . SER A 1 92 ? -9.68 17.562 5.422 1 81.5 92 SER A N 1
ATOM 694 C CA . SER A 1 92 ? -9.664 17.078 6.797 1 81.5 92 SER A CA 1
ATOM 695 C C . SER A 1 92 ? -10.008 15.594 6.859 1 81.5 92 SER A C 1
ATOM 697 O O . SER A 1 92 ? -10.305 15.062 7.93 1 81.5 92 SER A O 1
ATOM 699 N N . MET A 1 93 ? -10.062 15.016 5.652 1 88.62 93 MET A N 1
ATOM 700 C CA . MET A 1 93 ? -10.359 13.586 5.621 1 88.62 93 MET A CA 1
ATOM 701 C C . MET A 1 93 ? -9.375 12.844 4.727 1 88.62 93 MET A C 1
ATOM 703 O O . MET A 1 93 ? -8.805 13.43 3.803 1 88.62 93 MET A O 1
ATOM 707 N N . LEU A 1 94 ? -9.125 11.594 5.094 1 91.25 94 LEU A N 1
ATOM 708 C CA . LEU A 1 94 ? -8.273 10.742 4.273 1 91.25 94 LEU A CA 1
ATOM 709 C C . LEU A 1 94 ? -9.031 9.508 3.805 1 91.25 94 LEU A C 1
ATOM 711 O O . LEU A 1 94 ? -9.656 8.812 4.613 1 91.25 94 LEU A O 1
ATOM 715 N N . MET A 1 95 ? -9.047 9.289 2.498 1 94.38 95 MET A N 1
ATOM 716 C CA . MET A 1 95 ? -9.695 8.125 1.907 1 94.38 95 MET A CA 1
ATOM 717 C C . MET A 1 95 ? -8.664 7.125 1.4 1 94.38 95 MET A C 1
ATOM 719 O O . MET A 1 95 ? -7.699 7.504 0.731 1 94.38 95 MET A O 1
ATOM 723 N N . VAL A 1 96 ? -8.836 5.926 1.828 1 96.44 96 VAL A N 1
ATOM 724 C CA . VAL A 1 96 ? -8.094 4.816 1.241 1 96.44 96 VAL A CA 1
ATOM 725 C C . VAL A 1 96 ? -8.938 4.145 0.158 1 96.44 96 VAL A C 1
ATOM 727 O O . VAL A 1 96 ? -10.086 3.779 0.397 1 96.44 96 VAL A O 1
ATOM 730 N N . SER A 1 97 ? -8.336 4.059 -1.057 1 97.56 97 SER A N 1
ATOM 731 C CA . SER A 1 97 ? -8.984 3.387 -2.176 1 97.56 97 SER A CA 1
ATOM 732 C C . SER A 1 97 ? -8.117 2.266 -2.73 1 97.56 97 SER A C 1
ATOM 734 O O . SER A 1 97 ? -6.918 2.457 -2.961 1 97.56 97 SER A O 1
ATOM 736 N N . ILE A 1 98 ? -8.742 1.117 -2.887 1 98.56 98 ILE A N 1
ATOM 737 C CA . ILE A 1 98 ? -8.039 -0.058 -3.395 1 98.56 98 ILE A CA 1
ATOM 738 C C . ILE A 1 98 ? -8.797 -0.634 -4.59 1 98.56 98 ILE A C 1
ATOM 740 O O . ILE A 1 98 ? -10.031 -0.722 -4.566 1 98.56 98 ILE A O 1
ATOM 744 N N . TYR A 1 99 ? -8.008 -1.042 -5.641 1 98.75 99 TYR A N 1
ATOM 745 C CA . TYR A 1 99 ? -8.656 -1.685 -6.781 1 98.75 99 TYR A CA 1
ATOM 746 C C . TYR A 1 99 ? -7.715 -2.678 -7.453 1 98.75 99 TYR A C 1
ATOM 748 O O . TYR A 1 99 ? -6.496 -2.609 -7.27 1 98.75 99 TYR A O 1
ATOM 756 N N . GLY A 1 100 ? -8.281 -3.584 -8.164 1 98.75 100 GLY A N 1
ATOM 757 C CA . GLY A 1 100 ? -7.578 -4.59 -8.945 1 98.75 100 GLY A CA 1
ATOM 758 C C . GLY A 1 100 ? -8.492 -5.359 -9.883 1 98.75 100 GLY A C 1
ATOM 759 O O . GLY A 1 100 ? -9.633 -4.961 -10.109 1 98.75 100 GLY A O 1
ATOM 760 N N . THR A 1 101 ? -7.922 -6.309 -10.492 1 98.88 101 THR A N 1
ATOM 761 C CA . THR A 1 101 ? -8.68 -7.16 -11.406 1 98.88 101 THR A CA 1
ATOM 762 C C . THR A 1 101 ? -9.008 -8.492 -10.742 1 98.88 101 THR A C 1
ATOM 764 O O . THR A 1 101 ? -8.109 -9.25 -10.367 1 98.88 101 THR A O 1
ATOM 767 N N . ALA A 1 102 ? -10.289 -8.781 -10.539 1 98.88 102 ALA A N 1
ATOM 768 C CA . ALA A 1 102 ? -10.734 -10.086 -10.047 1 98.88 102 ALA A CA 1
ATOM 769 C C . ALA A 1 102 ? -10.5 -11.18 -11.086 1 98.88 102 ALA A C 1
ATOM 771 O O . ALA A 1 102 ? -10.867 -11.023 -12.25 1 98.88 102 ALA A O 1
ATOM 772 N N . VAL A 1 103 ? -9.945 -12.352 -10.664 1 98.88 103 VAL A N 1
ATOM 773 C CA . VAL A 1 103 ? -9.617 -13.422 -11.609 1 98.88 103 VAL A CA 1
ATOM 774 C C . VAL A 1 103 ? -9.891 -14.781 -10.969 1 98.88 103 VAL A C 1
ATOM 776 O O . VAL A 1 103 ? -9.984 -14.891 -9.742 1 98.88 103 VAL A O 1
ATOM 779 N N . LYS A 1 104 ? -10.086 -15.734 -11.766 1 98.75 104 LYS A N 1
ATOM 780 C CA . LYS A 1 104 ? -10.07 -17.141 -11.359 1 98.75 104 LYS A CA 1
ATOM 781 C C . LYS A 1 104 ? -8.75 -17.797 -11.727 1 98.75 104 LYS A C 1
ATOM 783 O O . LYS A 1 104 ? -8.383 -17.844 -12.906 1 98.75 104 LYS A O 1
ATOM 788 N N . ILE A 1 105 ? -8.055 -18.25 -10.695 1 98.25 105 ILE A N 1
ATOM 789 C CA . ILE A 1 105 ? -6.75 -18.859 -10.961 1 98.25 105 ILE A CA 1
ATOM 790 C C . ILE A 1 105 ? -6.793 -20.344 -10.617 1 98.25 105 ILE A C 1
ATOM 792 O O . ILE A 1 105 ? -7.629 -20.781 -9.828 1 98.25 105 ILE A O 1
ATOM 796 N N . PHE A 1 106 ? -5.906 -21.109 -11.273 1 96.94 106 PHE A N 1
ATOM 797 C CA . PHE A 1 106 ? -5.703 -22.531 -10.984 1 96.94 106 PHE A CA 1
ATOM 798 C C . PHE A 1 106 ? -4.215 -22.859 -10.93 1 96.94 106 PHE A C 1
ATOM 800 O O . PHE A 1 106 ? -3.43 -22.359 -11.734 1 96.94 106 PHE A O 1
ATOM 807 N N . SER A 1 107 ? -3.826 -23.656 -9.938 1 93.88 107 SER A N 1
ATOM 808 C CA . SER A 1 107 ? -2.43 -24.047 -9.766 1 93.88 107 SER A CA 1
ATOM 809 C C . SER A 1 107 ? -1.95 -24.906 -10.93 1 93.88 107 SER A C 1
ATOM 811 O O . SER A 1 107 ? -2.678 -25.781 -11.406 1 93.88 107 SER A O 1
ATOM 813 N N . LEU A 1 108 ? -0.695 -24.562 -11.336 1 87.38 108 LEU A N 1
ATOM 814 C CA . LEU A 1 108 ? -0.099 -25.359 -12.414 1 87.38 108 LEU A CA 1
ATOM 815 C C . LEU A 1 108 ? 0.597 -26.594 -11.852 1 87.38 108 LEU A C 1
ATOM 817 O O . LEU A 1 108 ? 1.077 -26.578 -10.719 1 87.38 108 LEU A O 1
ATOM 821 N N . MET B 1 1 ? 16.094 -8.961 2.443 1 95.19 1 MET B N 1
ATOM 822 C CA . MET B 1 1 ? 14.82 -8.805 1.731 1 95.19 1 MET B CA 1
ATOM 823 C C . MET B 1 1 ? 15.047 -8.156 0.367 1 95.19 1 MET B C 1
ATOM 825 O O . MET B 1 1 ? 15.656 -7.09 0.272 1 95.19 1 MET B O 1
ATOM 829 N N . LYS B 1 2 ? 14.898 -8.852 -0.743 1 97.81 2 LYS B N 1
ATOM 830 C CA . LYS B 1 2 ? 14.953 -8.25 -2.07 1 97.81 2 LYS B CA 1
ATOM 831 C C . LYS B 1 2 ? 13.68 -7.453 -2.365 1 97.81 2 LYS B C 1
ATOM 833 O O . LYS B 1 2 ? 12.57 -7.926 -2.105 1 97.81 2 LYS B O 1
ATOM 838 N N . ASN B 1 3 ? 13.922 -6.203 -2.879 1 98.69 3 ASN B N 1
ATOM 839 C CA . ASN B 1 3 ? 12.812 -5.328 -3.238 1 98.69 3 ASN B CA 1
ATOM 840 C C . ASN B 1 3 ? 12.828 -4.98 -4.723 1 98.69 3 ASN B C 1
ATOM 842 O O . ASN B 1 3 ? 13.844 -4.508 -5.242 1 98.69 3 ASN B O 1
ATOM 846 N N . THR B 1 4 ? 11.758 -5.207 -5.465 1 98.69 4 THR B N 1
ATOM 847 C CA . THR B 1 4 ? 11.695 -4.863 -6.879 1 98.69 4 THR B CA 1
ATOM 848 C C . THR B 1 4 ? 10.328 -4.281 -7.234 1 98.69 4 THR B C 1
ATOM 850 O O . THR B 1 4 ? 9.312 -4.676 -6.66 1 98.69 4 THR B O 1
ATOM 853 N N . THR B 1 5 ? 10.297 -3.398 -8.203 1 98.25 5 THR B N 1
ATOM 854 C CA . THR B 1 5 ? 9.047 -2.875 -8.734 1 98.25 5 THR B CA 1
ATOM 855 C C . THR B 1 5 ? 8.461 -3.822 -9.773 1 98.25 5 THR B C 1
ATOM 857 O O . THR B 1 5 ? 7.316 -3.65 -10.203 1 98.25 5 THR B O 1
ATOM 860 N N . THR B 1 6 ? 9.242 -4.789 -10.156 1 97.5 6 THR B N 1
ATOM 861 C CA . THR B 1 6 ? 8.797 -5.715 -11.188 1 97.5 6 THR B CA 1
ATOM 862 C C . THR B 1 6 ? 7.988 -6.859 -10.586 1 97.5 6 THR B C 1
ATOM 864 O O . THR B 1 6 ? 8.133 -7.168 -9.398 1 97.5 6 THR B O 1
ATOM 867 N N . PRO B 1 7 ? 7.121 -7.477 -11.352 1 97.75 7 PRO B N 1
ATOM 868 C CA . PRO B 1 7 ? 6.27 -8.547 -10.82 1 97.75 7 PRO B CA 1
ATOM 869 C C . PRO B 1 7 ? 7.035 -9.836 -10.555 1 97.75 7 PRO B C 1
ATOM 871 O O . PRO B 1 7 ? 6.559 -10.703 -9.812 1 97.75 7 PRO B O 1
ATOM 874 N N . THR B 1 8 ? 8.172 -10.008 -11.25 1 96.56 8 THR B N 1
ATOM 875 C CA . THR B 1 8 ? 9.008 -11.195 -11.102 1 96.56 8 THR B CA 1
ATOM 876 C C . THR B 1 8 ? 10.477 -10.812 -10.977 1 96.56 8 THR B C 1
ATOM 878 O O . THR B 1 8 ? 10.836 -9.648 -11.133 1 96.56 8 THR B O 1
ATOM 881 N N . LEU B 1 9 ? 11.227 -11.883 -10.562 1 95.69 9 LEU B N 1
ATOM 882 C CA . LEU B 1 9 ? 12.672 -11.75 -10.484 1 95.69 9 LEU B CA 1
ATOM 883 C C . LEU B 1 9 ? 13.367 -12.789 -11.359 1 95.69 9 LEU B C 1
ATOM 885 O O . LEU B 1 9 ? 13.305 -13.992 -11.078 1 95.69 9 LEU B O 1
ATOM 889 N N . GLN B 1 10 ? 13.969 -12.164 -12.414 1 94.88 10 GLN B N 1
ATOM 890 C CA . GLN B 1 10 ? 14.703 -13.086 -13.273 1 94.88 10 GLN B CA 1
ATOM 891 C C . GLN B 1 10 ? 15.766 -13.844 -12.484 1 94.88 10 GLN B C 1
ATOM 893 O O . GLN B 1 10 ? 16.484 -13.258 -11.664 1 94.88 10 GLN B O 1
ATOM 898 N N . GLY B 1 11 ? 15.906 -15.133 -12.758 1 96.31 11 GLY B N 1
ATOM 899 C CA . GLY B 1 11 ? 16.875 -15.969 -12.055 1 96.31 11 GLY B CA 1
ATOM 900 C C . GLY B 1 11 ? 16.328 -16.531 -10.75 1 96.31 11 GLY B C 1
ATOM 901 O O . GLY B 1 11 ? 17.031 -17.266 -10.055 1 96.31 11 GLY B O 1
ATOM 902 N N . TYR B 1 12 ? 15.141 -16.203 -10.406 1 97.19 12 TYR B N 1
ATOM 903 C CA . TYR B 1 12 ? 14.445 -16.719 -9.234 1 97.19 12 TYR B CA 1
ATOM 904 C C . TYR B 1 12 ? 13.047 -17.203 -9.594 1 97.19 12 TYR B C 1
ATOM 906 O O . TYR B 1 12 ? 12.414 -16.672 -10.516 1 97.19 12 TYR B O 1
ATOM 914 N N . ASP B 1 13 ? 12.594 -18.172 -8.844 1 96.5 13 ASP B N 1
ATOM 915 C CA . ASP B 1 13 ? 11.188 -18.547 -8.883 1 96.5 13 ASP B CA 1
ATOM 916 C C . ASP B 1 13 ? 10.453 -18.094 -7.621 1 96.5 13 ASP B C 1
ATOM 918 O O . ASP B 1 13 ? 10.977 -18.234 -6.512 1 96.5 13 ASP B O 1
ATOM 922 N N . ILE B 1 14 ? 9.305 -17.578 -7.824 1 97.5 14 ILE B N 1
ATOM 923 C CA . ILE B 1 14 ? 8.43 -17.297 -6.695 1 97.5 14 ILE B CA 1
ATOM 924 C C . ILE B 1 14 ? 7.645 -18.562 -6.324 1 97.5 14 ILE B C 1
ATOM 926 O O . ILE B 1 14 ? 6.84 -19.047 -7.117 1 97.5 14 ILE B O 1
ATOM 930 N N . ARG B 1 15 ? 7.785 -18.969 -5.121 1 96.12 15 ARG B N 1
ATOM 931 C CA . ARG B 1 15 ? 7.152 -20.203 -4.672 1 96.12 15 ARG B CA 1
ATOM 932 C C . ARG B 1 15 ? 5.855 -19.922 -3.922 1 96.12 15 ARG B C 1
ATOM 934 O O . ARG B 1 15 ? 4.91 -20.703 -3.98 1 96.12 15 ARG B O 1
ATOM 941 N N . GLU B 1 16 ? 5.836 -18.859 -3.174 1 97.44 16 GLU B N 1
ATOM 942 C CA . GLU B 1 16 ? 4.668 -18.5 -2.371 1 97.44 16 GLU B CA 1
ATOM 943 C C . GLU B 1 16 ? 4.391 -17.016 -2.439 1 97.44 16 GLU B C 1
ATOM 945 O O . GLU B 1 16 ? 5.312 -16.203 -2.383 1 97.44 16 GLU B O 1
ATOM 950 N N . TYR B 1 17 ? 3.176 -16.672 -2.682 1 98.06 17 TYR B N 1
ATOM 951 C CA . TYR B 1 17 ? 2.652 -15.328 -2.465 1 98.06 17 TYR B CA 1
ATOM 952 C C . TYR B 1 17 ? 2.043 -15.195 -1.074 1 98.06 17 TYR B C 1
ATOM 954 O O . TYR B 1 17 ? 1.066 -15.883 -0.752 1 98.06 17 TYR B O 1
ATOM 962 N N . LEU B 1 18 ? 2.557 -14.258 -0.295 1 98.44 18 LEU B N 1
ATOM 963 C CA . LEU B 1 18 ? 2.225 -14.242 1.126 1 98.44 18 LEU B CA 1
ATOM 964 C C . LEU B 1 18 ? 1.319 -13.062 1.464 1 98.44 18 LEU B C 1
ATOM 966 O O . LEU B 1 18 ? 0.96 -12.867 2.627 1 98.44 18 LEU B O 1
ATOM 970 N N . GLY B 1 19 ? 0.942 -12.234 0.471 1 97.69 19 GLY B N 1
ATOM 971 C CA . GLY B 1 19 ? -0.01 -11.156 0.657 1 97.69 19 GLY B CA 1
ATOM 972 C C . GLY B 1 19 ? 0.605 -9.781 0.471 1 97.69 19 GLY B C 1
ATOM 973 O O . GLY B 1 19 ? 1.809 -9.656 0.229 1 97.69 19 GLY B O 1
ATOM 974 N N . ILE B 1 20 ? -0.248 -8.789 0.571 1 98.5 20 ILE B N 1
ATOM 975 C CA . ILE B 1 20 ? 0.163 -7.398 0.39 1 98.5 20 ILE B CA 1
ATOM 976 C C . ILE B 1 20 ? 0.752 -6.863 1.691 1 98.5 20 ILE B C 1
ATOM 978 O O . ILE B 1 20 ? 0.215 -7.113 2.773 1 98.5 20 ILE B O 1
ATOM 982 N N . VAL B 1 21 ? 1.824 -6.188 1.593 1 98.56 21 VAL B N 1
ATOM 983 C CA . VAL B 1 21 ? 2.475 -5.543 2.73 1 98.56 21 VAL B CA 1
ATOM 984 C C . VAL B 1 21 ? 2.67 -4.059 2.441 1 98.56 21 VAL B C 1
ATOM 986 O O . VAL B 1 21 ? 2.826 -3.658 1.286 1 98.56 21 VAL B O 1
ATOM 989 N N . THR B 1 22 ? 2.652 -3.281 3.543 1 97.5 22 THR B N 1
ATOM 990 C CA . THR B 1 22 ? 2.717 -1.831 3.406 1 97.5 22 THR B CA 1
ATOM 991 C C . THR B 1 22 ? 3.688 -1.235 4.422 1 97.5 22 THR B C 1
ATOM 993 O O . THR B 1 22 ? 4.051 -1.893 5.398 1 97.5 22 THR B O 1
ATOM 996 N N . GLY B 1 23 ? 4.164 -0.083 4.191 1 95.94 23 GLY B N 1
ATOM 997 C CA . GLY B 1 23 ? 4.879 0.803 5.098 1 95.94 23 GLY B CA 1
ATOM 998 C C . GLY B 1 23 ? 4.605 2.271 4.836 1 95.94 23 GLY B C 1
ATOM 999 O O . GLY B 1 23 ? 4.395 2.674 3.689 1 95.94 23 GLY B O 1
ATOM 1000 N N . GLU B 1 24 ? 4.648 3.049 5.977 1 94.31 24 GLU B N 1
ATOM 1001 C CA . GLU B 1 24 ? 4.387 4.48 5.852 1 94.31 24 GLU B CA 1
ATOM 1002 C C . GLU B 1 24 ? 5.289 5.289 6.773 1 94.31 24 GLU B C 1
ATOM 1004 O O . GLU B 1 24 ? 5.723 4.797 7.82 1 94.31 24 GLU B O 1
ATOM 1009 N N . ALA B 1 25 ? 5.547 6.461 6.324 1 92.88 25 ALA B N 1
ATOM 1010 C CA . ALA B 1 25 ? 6.199 7.484 7.141 1 92.88 25 ALA B CA 1
ATOM 1011 C C . ALA B 1 25 ? 5.621 8.867 6.852 1 92.88 25 ALA B C 1
ATOM 1013 O O . ALA B 1 25 ? 5.137 9.125 5.746 1 92.88 25 ALA B O 1
ATOM 1014 N N . ILE B 1 26 ? 5.707 9.734 7.898 1 91.12 26 ILE B N 1
ATOM 1015 C CA . ILE B 1 26 ? 5.145 11.07 7.734 1 91.12 26 ILE B CA 1
ATOM 1016 C C . ILE B 1 26 ? 6.203 12.117 8.078 1 91.12 26 ILE B C 1
ATOM 1018 O O . ILE B 1 26 ? 6.914 11.984 9.078 1 91.12 26 ILE B O 1
ATOM 1022 N N . LEU B 1 27 ? 6.305 13.039 7.191 1 88.25 27 LEU B N 1
ATOM 1023 C CA . LEU B 1 27 ? 7.008 14.273 7.516 1 88.25 27 LEU B CA 1
ATOM 1024 C C . LEU B 1 27 ? 6.07 15.281 8.172 1 88.25 27 LEU B C 1
ATOM 1026 O O . LEU B 1 27 ? 5.156 15.797 7.523 1 88.25 27 LEU B O 1
ATOM 1030 N N . GLY B 1 28 ? 6.395 15.578 9.375 1 88.19 28 GLY B N 1
ATOM 1031 C CA . GLY B 1 28 ? 5.547 16.469 10.148 1 88.19 28 GLY B CA 1
ATOM 1032 C C . GLY B 1 28 ? 5.496 17.875 9.586 1 88.19 28 GLY B C 1
ATOM 1033 O O . GLY B 1 28 ? 6.297 18.234 8.719 1 88.19 28 GLY B O 1
ATOM 1034 N N . ALA B 1 29 ? 4.621 18.656 10.164 1 84.88 29 ALA B N 1
ATOM 1035 C CA . ALA B 1 29 ? 4.281 19.969 9.625 1 84.88 29 ALA B CA 1
ATOM 1036 C C . ALA B 1 29 ? 5.488 20.891 9.641 1 84.88 29 ALA B C 1
ATOM 1038 O O . ALA B 1 29 ? 5.742 21.609 8.672 1 84.88 29 ALA B O 1
ATOM 1039 N N . ASN B 1 30 ? 6.273 20.891 10.68 1 86.25 30 ASN B N 1
ATOM 1040 C CA . ASN B 1 30 ? 7.414 21.797 10.781 1 86.25 30 ASN B CA 1
ATOM 1041 C C . ASN B 1 30 ? 8.531 21.391 9.812 1 86.25 30 ASN B C 1
ATOM 1043 O O . ASN B 1 30 ? 9.141 22.25 9.18 1 86.25 30 ASN B O 1
ATOM 1047 N N . ILE B 1 31 ? 8.656 20.125 9.797 1 84.94 31 ILE B N 1
ATOM 1048 C CA . ILE B 1 31 ? 9.695 19.641 8.898 1 84.94 31 ILE B CA 1
ATOM 1049 C C . ILE B 1 31 ? 9.336 20 7.457 1 84.94 31 ILE B C 1
ATOM 1051 O O . ILE B 1 31 ? 10.172 20.484 6.703 1 84.94 31 ILE B O 1
ATOM 1055 N N . PHE B 1 32 ? 8.141 19.766 7.145 1 84.25 32 PHE B N 1
ATOM 1056 C CA . PHE B 1 32 ? 7.645 20.062 5.805 1 84.25 32 PHE B CA 1
ATOM 1057 C C . PHE B 1 32 ? 7.77 21.547 5.492 1 84.25 32 PHE B C 1
ATOM 1059 O O . PHE B 1 32 ? 8.273 21.922 4.434 1 84.25 32 PHE B O 1
ATOM 1066 N N . LYS B 1 33 ? 7.324 22.375 6.375 1 82.38 33 LYS B N 1
ATOM 1067 C CA . LYS B 1 33 ? 7.375 23.812 6.203 1 82.38 33 LYS B CA 1
ATOM 1068 C C . LYS B 1 33 ? 8.805 24.297 6 1 82.38 33 LYS B C 1
ATOM 1070 O O . LYS B 1 33 ? 9.07 25.156 5.148 1 82.38 33 LYS B O 1
ATOM 1075 N N . ASP B 1 34 ? 9.68 23.844 6.801 1 82 34 ASP B N 1
ATOM 1076 C CA . ASP B 1 34 ? 11.07 24.266 6.75 1 82 34 ASP B CA 1
ATOM 1077 C C . ASP B 1 34 ? 11.711 23.906 5.41 1 82 34 ASP B C 1
ATOM 1079 O O . ASP B 1 34 ? 12.508 24.672 4.867 1 82 34 ASP B O 1
ATOM 1083 N N . LEU B 1 35 ? 11.344 22.766 4.938 1 77.38 35 LEU B N 1
ATOM 1084 C CA . LEU B 1 35 ? 12.016 22.266 3.746 1 77.38 35 LEU B CA 1
ATOM 1085 C C . LEU B 1 35 ? 11.445 22.906 2.486 1 77.38 35 LEU B C 1
ATOM 1087 O O . LEU B 1 35 ? 12.188 23.234 1.562 1 77.38 35 LEU B O 1
ATOM 1091 N N . PHE B 1 36 ? 10.141 23.141 2.516 1 76.19 36 PHE B N 1
ATOM 1092 C CA . PHE B 1 36 ? 9.523 23.578 1.269 1 76.19 36 PHE B CA 1
ATOM 1093 C C . PHE B 1 36 ? 9.289 25.078 1.277 1 76.19 36 PHE B C 1
ATOM 1095 O O . PHE B 1 36 ? 9.078 25.688 0.225 1 76.19 36 PHE B O 1
ATOM 1102 N N . ALA B 1 37 ? 9.289 25.734 2.439 1 71.31 37 ALA B N 1
ATOM 1103 C CA . ALA B 1 37 ? 9.242 27.203 2.508 1 71.31 37 ALA B CA 1
ATOM 1104 C C . ALA B 1 37 ? 10.453 27.812 1.809 1 71.31 37 ALA B C 1
ATOM 1106 O O . ALA B 1 37 ? 10.367 28.922 1.28 1 71.31 37 ALA B O 1
ATOM 1107 N N . GLY B 1 38 ? 11.477 27.094 1.816 1 64.38 38 GLY B N 1
ATOM 1108 C CA . GLY B 1 38 ? 12.695 27.656 1.249 1 64.38 38 GLY B CA 1
ATOM 1109 C C . GLY B 1 38 ? 12.82 27.406 -0.242 1 64.38 38 GLY B C 1
ATOM 1110 O O . GLY B 1 38 ? 13.734 27.922 -0.885 1 64.38 38 GLY B O 1
ATOM 1111 N N . ILE B 1 39 ? 11.945 26.438 -0.728 1 67.12 39 ILE B N 1
ATOM 1112 C CA . ILE B 1 39 ? 12.141 26.094 -2.131 1 67.12 39 ILE B CA 1
ATOM 1113 C C . ILE B 1 39 ? 11.289 27 -3.01 1 67.12 39 ILE B C 1
ATOM 1115 O O . ILE B 1 39 ? 10.062 26.859 -3.07 1 67.12 39 ILE B O 1
ATOM 1119 N N . ARG B 1 40 ? 11.609 28.203 -3.268 1 62.97 40 ARG B N 1
ATOM 1120 C CA . ARG B 1 40 ? 10.852 29.141 -4.09 1 62.97 40 ARG B CA 1
ATOM 1121 C C . ARG B 1 40 ? 11.172 28.953 -5.57 1 62.97 40 ARG B C 1
ATOM 1123 O O . ARG B 1 40 ? 10.297 29.094 -6.422 1 62.97 40 ARG B O 1
ATOM 1130 N N . ASP B 1 41 ? 12.273 28.922 -5.91 1 61.78 41 ASP B N 1
ATOM 1131 C CA . ASP B 1 41 ? 12.586 29.031 -7.328 1 61.78 41 ASP B CA 1
ATOM 1132 C C . ASP B 1 41 ? 13.531 27.922 -7.773 1 61.78 41 ASP B C 1
ATOM 1134 O O . ASP B 1 41 ? 14.188 28.031 -8.812 1 61.78 41 ASP B O 1
ATOM 1138 N N . PHE B 1 42 ? 13.844 26.984 -6.828 1 59.97 42 PHE B N 1
ATOM 1139 C CA . PHE B 1 42 ? 14.93 26.141 -7.289 1 59.97 42 PHE B CA 1
ATOM 1140 C C . PHE B 1 42 ? 14.422 24.719 -7.574 1 59.97 42 PHE B C 1
ATOM 1142 O O . PHE B 1 42 ? 13.656 24.172 -6.789 1 59.97 42 PHE B O 1
ATOM 1149 N N . VAL B 1 43 ? 14.25 24.469 -8.742 1 57.25 43 VAL B N 1
ATOM 1150 C CA . VAL B 1 43 ? 14.094 23.078 -9.172 1 57.25 43 VAL B CA 1
ATOM 1151 C C . VAL B 1 43 ? 15.438 22.375 -9.117 1 57.25 43 VAL B C 1
ATOM 1153 O O . VAL B 1 43 ? 16.375 22.75 -9.82 1 57.25 43 VAL B O 1
ATOM 1156 N N . GLY B 1 44 ? 16.156 21.844 -8 1 58.53 44 GLY B N 1
ATOM 1157 C CA . GLY B 1 44 ? 17.422 21.141 -7.969 1 58.53 44 GLY B CA 1
ATOM 1158 C C . GLY B 1 44 ? 17.453 19.984 -6.984 1 58.53 44 GLY B C 1
ATOM 1159 O O . GLY B 1 44 ? 16.641 19.938 -6.055 1 58.53 44 GLY B O 1
ATOM 1160 N N . GLY B 1 45 ? 17.672 18.75 -7.289 1 56.09 45 GLY B N 1
ATOM 1161 C CA . GLY B 1 45 ? 17.359 17.438 -6.762 1 56.09 45 GLY B CA 1
ATOM 1162 C C . GLY B 1 45 ? 18.234 17.047 -5.59 1 56.09 45 GLY B C 1
ATOM 1163 O O . GLY B 1 45 ? 17.734 16.656 -4.531 1 56.09 45 GLY B O 1
ATOM 1164 N N . ARG B 1 46 ? 19.656 16.719 -5.82 1 57.97 46 ARG B N 1
ATOM 1165 C CA . ARG B 1 46 ? 20.469 15.672 -5.188 1 57.97 46 ARG B CA 1
ATOM 1166 C C . ARG B 1 46 ? 21.172 16.203 -3.949 1 57.97 46 ARG B C 1
ATOM 1168 O O . ARG B 1 46 ? 21.672 15.438 -3.127 1 57.97 46 ARG B O 1
ATOM 1175 N N . SER B 1 47 ? 20.859 17.594 -3.641 1 59.38 47 SER B N 1
ATOM 1176 C CA . SER B 1 47 ? 21.719 18.031 -2.537 1 59.38 47 SER B CA 1
ATOM 1177 C C . SER B 1 47 ? 20.938 18.906 -1.554 1 59.38 47 SER B C 1
ATOM 1179 O O . SER B 1 47 ? 21.5 19.375 -0.562 1 59.38 47 SER B O 1
ATOM 1181 N N . ASN B 1 48 ? 19.578 18.797 -1.59 1 68.69 48 ASN B N 1
ATOM 1182 C CA . ASN B 1 48 ? 18.922 19.781 -0.725 1 68.69 48 ASN B CA 1
ATOM 1183 C C . ASN B 1 48 ? 18.312 19.125 0.507 1 68.69 48 ASN B C 1
ATOM 1185 O O . ASN B 1 48 ? 18.156 17.906 0.549 1 68.69 48 ASN B O 1
ATOM 1189 N N . ALA B 1 49 ? 18.328 19.891 1.579 1 75.44 49 ALA B N 1
ATOM 1190 C CA . ALA B 1 49 ? 17.797 19.5 2.883 1 75.44 49 ALA B CA 1
ATOM 1191 C C . ALA B 1 49 ? 16.484 18.734 2.734 1 75.44 49 ALA B C 1
ATOM 1193 O O . ALA B 1 49 ? 16.25 17.75 3.451 1 75.44 49 ALA B O 1
ATOM 1194 N N . TYR B 1 50 ? 15.758 19.078 1.757 1 79.62 50 TYR B N 1
ATOM 1195 C CA . TYR B 1 50 ? 14.461 18.406 1.621 1 79.62 50 TYR B CA 1
ATOM 1196 C C . TYR B 1 50 ? 14.641 16.969 1.159 1 79.62 50 TYR B C 1
ATOM 1198 O O . TYR B 1 50 ? 13.88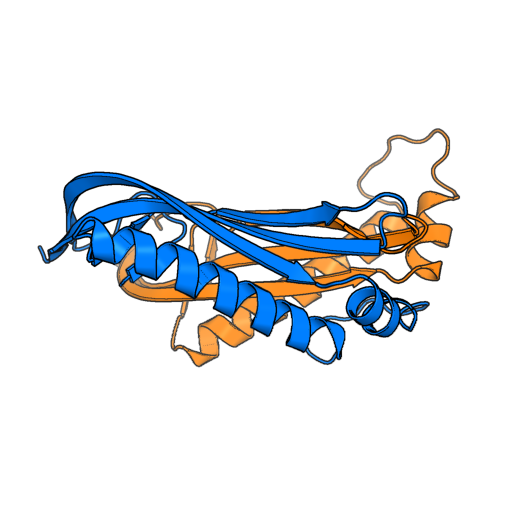3 16.078 1.561 1 79.62 50 TYR B O 1
ATOM 1206 N N . GLU B 1 51 ? 15.695 16.734 0.39 1 84.81 51 GLU B N 1
ATOM 1207 C CA . GLU B 1 51 ? 15.953 15.398 -0.126 1 84.81 51 GLU B CA 1
ATOM 1208 C C . GLU B 1 51 ? 16.375 14.445 0.993 1 84.81 51 GLU B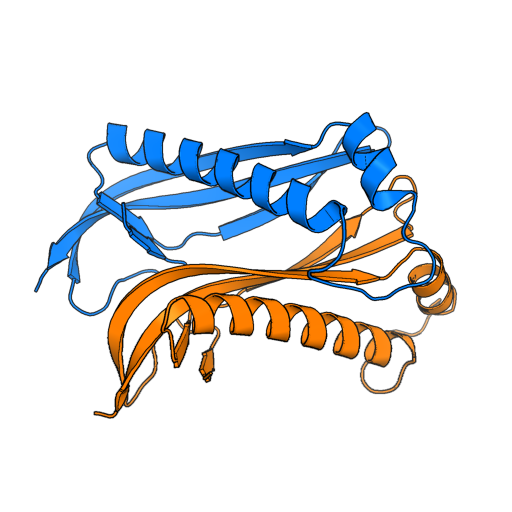 C 1
ATOM 1210 O O . GLU B 1 51 ? 15.969 13.281 1.007 1 84.81 51 GLU B O 1
ATOM 1215 N N . LYS B 1 52 ? 17.141 14.945 1.871 1 87.38 52 LYS B N 1
ATOM 1216 C CA . LYS B 1 52 ? 17.609 14.109 2.975 1 87.38 52 LYS B CA 1
ATOM 1217 C C . LYS B 1 52 ? 16.438 13.602 3.811 1 87.38 52 LYS B C 1
ATOM 1219 O O . LYS B 1 52 ? 16.406 12.43 4.203 1 87.38 52 LYS B O 1
ATOM 1224 N N . GLU B 1 53 ? 15.508 14.531 4.055 1 87.12 53 GLU B N 1
ATOM 1225 C CA . GLU B 1 53 ? 14.352 14.141 4.855 1 87.12 53 GLU B CA 1
ATOM 1226 C C . GLU B 1 53 ? 13.453 13.18 4.09 1 87.12 53 GLU B C 1
ATOM 1228 O O . GLU B 1 53 ? 12.844 12.281 4.68 1 87.12 53 GLU B O 1
ATOM 1233 N N . LEU B 1 54 ? 13.398 13.375 2.752 1 88.88 54 LEU B N 1
ATOM 1234 C CA . LEU B 1 54 ? 12.617 12.453 1.929 1 88.88 54 LEU B CA 1
ATOM 1235 C C . LEU B 1 54 ? 13.258 11.07 1.905 1 88.88 54 LEU B C 1
ATOM 1237 O O . LEU B 1 54 ? 12.562 10.055 1.964 1 88.88 54 LEU B O 1
ATOM 1241 N N . ILE B 1 55 ? 14.57 10.992 1.86 1 92.44 55 ILE B N 1
ATOM 1242 C CA . ILE B 1 55 ? 15.305 9.734 1.877 1 92.44 55 ILE B CA 1
ATOM 1243 C C . ILE B 1 55 ? 15.078 9.023 3.207 1 92.44 55 ILE B C 1
ATOM 1245 O O . ILE B 1 55 ? 14.82 7.816 3.234 1 92.44 55 ILE B O 1
ATOM 1249 N N . LYS B 1 56 ? 15.102 9.812 4.254 1 92.44 56 LYS B N 1
ATOM 1250 C CA . LYS B 1 56 ? 14.867 9.25 5.578 1 92.44 56 LYS B CA 1
ATOM 1251 C C . LYS B 1 56 ? 13.453 8.68 5.688 1 92.44 56 LYS B C 1
ATOM 1253 O O . LYS B 1 56 ? 13.273 7.566 6.191 1 92.44 56 LYS B O 1
ATOM 1258 N N . ALA B 1 57 ? 12.516 9.43 5.199 1 92.56 57 ALA B N 1
ATOM 1259 C CA . ALA B 1 57 ? 11.125 8.977 5.238 1 92.56 57 ALA B CA 1
ATOM 1260 C C . ALA B 1 57 ? 10.953 7.688 4.441 1 92.56 57 ALA B C 1
ATOM 1262 O O . ALA B 1 57 ? 10.281 6.758 4.898 1 92.56 57 ALA B O 1
ATOM 1263 N N . ARG B 1 58 ? 11.539 7.605 3.293 1 95.62 58 ARG B N 1
ATOM 1264 C CA . ARG B 1 58 ? 11.445 6.402 2.473 1 95.62 58 ARG B CA 1
ATOM 1265 C C . ARG B 1 58 ? 12.117 5.215 3.156 1 95.62 58 ARG B C 1
ATOM 1267 O O . ARG B 1 58 ? 11.602 4.098 3.119 1 95.62 58 ARG B O 1
ATOM 1274 N N . LYS B 1 59 ? 13.211 5.457 3.752 1 96.19 59 LYS B N 1
ATOM 1275 C CA . LYS B 1 59 ? 13.906 4.387 4.457 1 96.19 59 LYS B CA 1
ATOM 1276 C C . LYS B 1 59 ? 13.039 3.811 5.578 1 96.19 59 LYS B C 1
ATOM 1278 O O . LYS B 1 59 ? 12.961 2.592 5.742 1 96.19 59 LYS B O 1
ATOM 1283 N N . ILE B 1 60 ? 12.453 4.688 6.305 1 95.31 60 ILE B N 1
ATOM 1284 C CA . ILE B 1 60 ? 11.578 4.266 7.391 1 95.31 60 ILE B CA 1
ATOM 1285 C C . ILE B 1 60 ? 10.422 3.439 6.828 1 95.31 60 ILE B C 1
ATOM 1287 O O . ILE B 1 60 ? 10.117 2.357 7.34 1 95.31 60 ILE B O 1
ATOM 1291 N N . ALA B 1 61 ? 9.797 3.943 5.805 1 95.88 61 ALA B N 1
ATOM 1292 C CA . ALA B 1 61 ? 8.672 3.248 5.188 1 95.88 61 ALA B CA 1
ATOM 1293 C C . ALA B 1 61 ? 9.094 1.889 4.641 1 95.88 61 ALA B C 1
ATOM 1295 O O . ALA B 1 61 ? 8.391 0.893 4.816 1 95.88 61 ALA B O 1
ATOM 1296 N N . PHE B 1 62 ? 10.219 1.819 4.004 1 97.62 62 PHE B N 1
ATOM 1297 C CA . PHE B 1 62 ? 10.734 0.557 3.486 1 97.62 62 PHE B CA 1
ATOM 1298 C C . PHE B 1 62 ? 11.016 -0.42 4.621 1 97.62 62 PHE B C 1
ATOM 1300 O O . PHE B 1 62 ? 10.703 -1.608 4.516 1 97.62 62 PHE B O 1
ATOM 1307 N N . ASN B 1 63 ? 11.633 0.088 5.625 1 97.19 63 ASN B N 1
ATOM 1308 C CA . ASN B 1 63 ? 11.93 -0.777 6.762 1 97.19 63 ASN B CA 1
ATOM 1309 C C . ASN B 1 63 ? 10.656 -1.38 7.355 1 97.19 63 ASN B C 1
ATOM 1311 O O . ASN B 1 63 ? 10.641 -2.553 7.73 1 97.19 63 ASN B O 1
ATOM 1315 N N . GLU B 1 64 ? 9.656 -0.594 7.473 1 96.19 64 GLU B N 1
ATOM 1316 C CA . GLU B 1 64 ? 8.375 -1.081 7.984 1 96.19 64 GLU B CA 1
ATOM 1317 C C . GLU B 1 64 ? 7.781 -2.145 7.066 1 96.19 64 GLU B C 1
ATOM 1319 O O . GLU B 1 64 ? 7.344 -3.197 7.531 1 96.19 64 GLU B O 1
ATOM 1324 N N . MET B 1 65 ? 7.738 -1.859 5.77 1 97.44 65 MET B N 1
ATOM 1325 C CA . MET B 1 65 ? 7.23 -2.834 4.809 1 97.44 65 MET B CA 1
ATOM 1326 C C . MET B 1 65 ? 8.023 -4.137 4.883 1 97.44 65 MET B C 1
ATOM 1328 O O . MET B 1 65 ? 7.438 -5.219 4.945 1 97.44 65 MET B O 1
ATOM 1332 N N . ASN B 1 66 ? 9.32 -3.994 4.938 1 98.56 66 ASN B N 1
ATOM 1333 C CA . ASN B 1 66 ? 10.188 -5.168 4.953 1 98.56 66 ASN B CA 1
ATOM 1334 C C . ASN B 1 66 ? 10.023 -5.965 6.246 1 98.56 66 ASN B C 1
ATOM 1336 O O . ASN B 1 66 ? 10.039 -7.199 6.223 1 98.56 66 ASN B O 1
ATOM 1340 N N . SER B 1 67 ? 9.867 -5.27 7.305 1 97.94 67 SER B N 1
ATOM 1341 C CA . SER B 1 67 ? 9.648 -5.953 8.578 1 97.94 67 SER B CA 1
ATOM 1342 C C . SER B 1 67 ? 8.359 -6.766 8.555 1 97.94 67 SER B C 1
ATOM 1344 O O . SER B 1 67 ? 8.328 -7.902 9.031 1 97.94 67 SER B O 1
ATOM 1346 N N . THR B 1 68 ? 7.293 -6.191 8 1 97.38 68 THR B N 1
ATOM 1347 C CA . THR B 1 68 ? 6.027 -6.902 7.875 1 97.38 68 THR B CA 1
ATOM 1348 C C . THR B 1 68 ? 6.18 -8.117 6.961 1 97.38 68 THR B C 1
ATOM 1350 O O . THR B 1 68 ? 5.688 -9.203 7.27 1 97.38 68 THR B O 1
ATOM 1353 N N . ALA B 1 69 ? 6.898 -7.957 5.875 1 98.62 69 ALA B N 1
ATOM 1354 C CA . ALA B 1 69 ? 7.125 -9.055 4.934 1 98.62 69 ALA B CA 1
ATOM 1355 C C . ALA B 1 69 ? 7.898 -10.188 5.594 1 98.62 69 ALA B C 1
ATOM 1357 O O . ALA B 1 69 ? 7.547 -11.359 5.441 1 98.62 69 ALA B O 1
ATOM 1358 N N . GLU B 1 70 ? 8.891 -9.812 6.355 1 98.5 70 GLU B N 1
ATOM 1359 C CA . GLU B 1 70 ? 9.703 -10.805 7.051 1 98.5 70 GLU B CA 1
ATOM 1360 C C . GLU B 1 70 ? 8.867 -11.586 8.062 1 98.5 70 GLU B C 1
ATOM 1362 O O . GLU B 1 70 ? 9.039 -12.797 8.211 1 98.5 70 GLU B O 1
ATOM 1367 N N . SER B 1 71 ? 7.992 -10.867 8.672 1 98.38 71 SER B N 1
ATOM 1368 C CA . SER B 1 71 ? 7.152 -11.508 9.68 1 98.38 71 SER B CA 1
ATOM 1369 C C . SER B 1 71 ? 6.223 -12.539 9.047 1 98.38 71 SER B C 1
ATOM 1371 O O . SER B 1 71 ? 5.746 -13.445 9.727 1 98.38 71 SER B O 1
ATOM 1373 N N . LEU B 1 72 ? 5.98 -12.422 7.777 1 98.06 72 LEU B N 1
ATOM 1374 C CA . LEU B 1 72 ? 5.145 -13.367 7.043 1 98.06 72 LEU B CA 1
ATOM 1375 C C . LEU B 1 72 ? 5.98 -14.5 6.465 1 98.06 72 LEU B C 1
ATOM 1377 O O . LEU B 1 72 ? 5.441 -15.43 5.859 1 98.06 72 LEU B O 1
ATOM 1381 N N . GLY B 1 73 ? 7.344 -14.383 6.637 1 98.25 73 GLY B N 1
ATOM 1382 C CA . GLY B 1 73 ? 8.234 -15.414 6.137 1 98.25 73 GLY B CA 1
ATOM 1383 C C . GLY B 1 73 ? 8.758 -15.117 4.742 1 98.25 73 GLY B C 1
ATOM 1384 O O . GLY B 1 73 ? 9.336 -16 4.094 1 98.25 73 GLY B O 1
ATOM 1385 N N . ALA B 1 74 ? 8.523 -13.922 4.285 1 98.81 74 ALA B N 1
ATOM 1386 C CA . ALA B 1 74 ? 8.953 -13.555 2.938 1 98.81 74 ALA B CA 1
ATOM 1387 C C . ALA B 1 74 ? 10.445 -13.219 2.906 1 98.81 74 ALA B C 1
ATOM 1389 O O . ALA B 1 74 ? 11.016 -12.82 3.922 1 98.81 74 ALA B O 1
ATOM 1390 N N . ASN B 1 75 ? 11.016 -13.469 1.716 1 98.62 75 ASN B N 1
ATOM 1391 C CA . ASN B 1 75 ? 12.398 -13.031 1.528 1 98.62 75 ASN B CA 1
ATOM 1392 C C . ASN B 1 75 ? 12.531 -12.086 0.334 1 98.62 75 ASN B C 1
ATOM 1394 O O . ASN B 1 75 ? 13.641 -11.773 -0.094 1 98.62 75 ASN B O 1
ATOM 1398 N N . ALA B 1 76 ? 11.414 -11.688 -0.233 1 98.81 76 ALA B N 1
ATOM 1399 C CA . ALA B 1 76 ? 11.359 -10.648 -1.258 1 98.81 76 ALA B CA 1
ATOM 1400 C C . ALA B 1 76 ? 10 -9.953 -1.263 1 98.81 76 ALA B C 1
ATOM 1402 O O . ALA B 1 76 ? 9.008 -10.508 -0.786 1 98.81 76 ALA B O 1
ATOM 1403 N N . VAL B 1 77 ? 9.977 -8.688 -1.747 1 98.88 77 VAL B N 1
ATOM 1404 C CA . VAL B 1 77 ? 8.75 -7.957 -2.053 1 98.88 77 VAL B CA 1
ATOM 1405 C C . VAL B 1 77 ? 8.758 -7.512 -3.514 1 98.88 77 VAL B C 1
ATOM 1407 O O . VAL B 1 77 ? 9.734 -6.91 -3.977 1 98.88 77 VAL B O 1
ATOM 1410 N N . VAL B 1 78 ? 7.684 -7.875 -4.258 1 98.88 78 VAL B N 1
ATOM 1411 C CA . VAL B 1 78 ? 7.633 -7.605 -5.691 1 98.88 78 VAL B CA 1
ATOM 1412 C C . VAL B 1 78 ? 6.477 -6.656 -5.996 1 98.88 78 VAL B C 1
ATOM 1414 O O . VAL B 1 78 ? 5.574 -6.484 -5.176 1 98.88 78 VAL B O 1
ATOM 1417 N N . GLY B 1 79 ? 6.531 -6.031 -7.199 1 98.56 79 GLY B N 1
ATOM 1418 C CA . GLY B 1 79 ? 5.477 -5.109 -7.59 1 98.56 79 GLY B CA 1
ATOM 1419 C C . GLY B 1 79 ? 5.336 -3.926 -6.652 1 98.56 79 GLY B C 1
ATOM 1420 O O . GLY B 1 79 ? 4.223 -3.549 -6.285 1 98.56 79 GLY B O 1
ATOM 1421 N N . ILE B 1 80 ? 6.422 -3.371 -6.199 1 98.75 80 ILE B N 1
ATOM 1422 C CA . ILE B 1 80 ? 6.414 -2.299 -5.211 1 98.75 80 ILE B CA 1
ATOM 1423 C C . ILE B 1 80 ? 5.961 -0.995 -5.863 1 98.75 80 ILE B C 1
ATOM 1425 O O . ILE B 1 80 ? 6.355 -0.689 -6.992 1 98.75 80 ILE B O 1
ATOM 1429 N N . ASN B 1 81 ? 5.133 -0.231 -5.152 1 98.38 81 ASN B N 1
ATOM 1430 C CA . ASN B 1 81 ? 4.703 1.121 -5.492 1 98.38 81 ASN B CA 1
ATOM 1431 C C . ASN B 1 81 ? 5.02 2.109 -4.375 1 98.38 81 ASN B C 1
ATOM 1433 O O . ASN B 1 81 ? 4.875 1.786 -3.195 1 98.38 81 ASN B O 1
ATOM 1437 N N . ILE B 1 82 ? 5.488 3.234 -4.742 1 96.69 82 ILE B N 1
ATOM 1438 C CA . ILE B 1 82 ? 5.762 4.324 -3.811 1 96.69 82 ILE B CA 1
ATOM 1439 C C . ILE B 1 82 ? 4.875 5.52 -4.145 1 96.69 82 ILE B C 1
ATOM 1441 O O . ILE B 1 82 ? 4.785 5.93 -5.305 1 96.69 82 ILE B O 1
ATOM 1445 N N . ASP B 1 83 ? 4.215 6.066 -3.121 1 95.25 83 ASP B N 1
ATOM 1446 C CA . ASP B 1 83 ? 3.375 7.242 -3.316 1 95.25 83 ASP B CA 1
ATOM 1447 C C . ASP B 1 83 ? 3.65 8.297 -2.244 1 95.25 83 ASP B C 1
ATOM 1449 O O . ASP B 1 83 ? 4.004 7.961 -1.111 1 95.25 83 ASP B O 1
ATOM 1453 N N . TYR B 1 84 ? 3.445 9.453 -2.686 1 91.06 84 TYR B N 1
ATOM 1454 C CA . TYR B 1 84 ? 3.51 10.609 -1.799 1 91.06 84 TYR B CA 1
ATOM 1455 C C . TYR B 1 84 ? 2.17 11.328 -1.743 1 91.06 84 TYR B C 1
ATOM 1457 O O . TYR B 1 84 ? 1.562 11.609 -2.781 1 91.06 84 TYR B O 1
ATOM 1465 N N . GLU B 1 85 ? 1.77 11.531 -0.499 1 90.62 85 GLU B N 1
ATOM 1466 C CA . GLU B 1 85 ? 0.484 12.203 -0.308 1 90.62 85 GLU B CA 1
ATOM 1467 C C . GLU B 1 85 ? 0.613 13.383 0.648 1 90.62 85 GLU B C 1
ATOM 1469 O O . GLU B 1 85 ? 1.133 13.234 1.756 1 90.62 85 GLU B O 1
ATOM 1474 N N . VAL B 1 86 ? 0.135 14.594 0.161 1 87.06 86 VAL B N 1
ATOM 1475 C CA . VAL B 1 86 ? 0.028 15.727 1.071 1 87.06 86 VAL B CA 1
ATOM 1476 C C . VAL B 1 86 ? -1.146 15.516 2.023 1 87.06 86 VAL B C 1
ATOM 1478 O O . VAL B 1 86 ? -2.254 15.195 1.591 1 87.06 86 VAL B O 1
ATOM 1481 N N . VAL B 1 87 ? -0.811 15.625 3.312 1 86 87 VAL B N 1
ATOM 1482 C CA . VAL B 1 87 ? -1.867 15.367 4.285 1 86 87 VAL B CA 1
ATOM 1483 C C . VAL B 1 87 ? -1.925 16.5 5.301 1 86 87 VAL B C 1
ATOM 1485 O O . VAL B 1 87 ? -1.027 17.359 5.348 1 86 87 VAL B O 1
ATOM 1488 N N . GLY B 1 88 ? -3.043 16.484 6.059 1 80.31 88 GLY B N 1
ATOM 1489 C CA . GLY B 1 88 ? -3.234 17.516 7.074 1 80.31 88 GLY B CA 1
ATOM 1490 C C . GLY B 1 88 ? -4.18 18.609 6.641 1 80.31 88 GLY B C 1
ATOM 1491 O O . GLY B 1 88 ? -4.355 18.859 5.445 1 80.31 88 GLY B O 1
ATOM 1492 N N . THR B 1 89 ? -4.652 19.312 7.602 1 75.56 89 THR B N 1
ATOM 1493 C CA . THR B 1 89 ? -5.684 20.312 7.375 1 75.56 89 THR B CA 1
ATOM 1494 C C . THR B 1 89 ? -5.125 21.484 6.578 1 75.56 89 THR B C 1
ATOM 1496 O O . THR B 1 89 ? -5.852 22.125 5.805 1 75.56 89 THR B O 1
ATOM 1499 N N . SER B 1 90 ? -3.918 21.781 6.656 1 75.5 90 SER B N 1
ATOM 1500 C CA . SER B 1 90 ? -3.336 22.938 5.965 1 75.5 90 SER B CA 1
ATOM 1501 C C . SER B 1 90 ? -2.375 22.484 4.867 1 75.5 90 SER B C 1
ATOM 1503 O O . SER B 1 90 ? -1.518 23.266 4.434 1 75.5 90 SER B O 1
ATOM 1505 N N . ASN B 1 91 ? -2.531 21.203 4.461 1 79 91 ASN B N 1
ATOM 1506 C CA . ASN B 1 91 ? -1.602 20.672 3.467 1 79 91 ASN B CA 1
ATOM 1507 C C . ASN B 1 91 ? -0.15 20.891 3.883 1 79 91 ASN B C 1
ATOM 1509 O O . ASN B 1 91 ? 0.672 21.344 3.076 1 79 91 ASN B O 1
ATOM 1513 N N . SER B 1 92 ? 0.056 20.609 5.16 1 80.5 92 SER B N 1
ATOM 1514 C CA . SER B 1 92 ? 1.34 21 5.742 1 80.5 92 SER B CA 1
ATOM 1515 C C . SER B 1 92 ? 2.17 19.766 6.094 1 80.5 92 SER B C 1
ATOM 1517 O O . SER B 1 92 ? 3.182 19.875 6.789 1 80.5 92 SER B O 1
ATOM 1519 N N . MET B 1 93 ? 1.653 18.625 5.668 1 88.88 93 MET B N 1
ATOM 1520 C CA . MET B 1 93 ? 2.4 17.391 5.945 1 88.88 93 MET B CA 1
ATOM 1521 C C . MET B 1 93 ? 2.514 16.531 4.695 1 88.88 93 MET B C 1
ATOM 1523 O O . MET B 1 93 ? 1.697 16.641 3.779 1 88.88 93 MET B O 1
ATOM 1527 N N . LEU B 1 94 ? 3.553 15.719 4.676 1 89.38 94 LEU B N 1
ATOM 1528 C CA . LEU B 1 94 ? 3.754 14.789 3.564 1 89.38 94 LEU B CA 1
ATOM 1529 C C . LEU B 1 94 ? 3.879 13.359 4.07 1 89.38 94 LEU B C 1
ATOM 1531 O O . LEU B 1 94 ? 4.688 13.07 4.957 1 89.38 94 LEU B O 1
ATOM 1535 N N . MET B 1 95 ? 3.02 12.5 3.562 1 92.44 95 MET B N 1
ATOM 1536 C CA . MET B 1 95 ? 3.076 11.078 3.895 1 92.44 95 MET B CA 1
ATOM 1537 C C . MET B 1 95 ? 3.654 10.266 2.738 1 92.44 95 MET B C 1
ATOM 1539 O O . MET B 1 95 ? 3.219 10.414 1.595 1 92.44 95 MET B O 1
ATOM 1543 N N . VAL B 1 96 ? 4.66 9.523 3.066 1 94.44 96 VAL B N 1
ATOM 1544 C CA . VAL B 1 96 ? 5.184 8.531 2.137 1 94.44 96 VAL B CA 1
ATOM 1545 C C . VAL B 1 96 ? 4.547 7.172 2.422 1 94.44 96 VAL B C 1
ATOM 1547 O O . VAL B 1 96 ? 4.504 6.727 3.572 1 94.44 96 VAL B O 1
ATOM 1550 N N . SER B 1 97 ? 4.004 6.555 1.37 1 96.12 97 SER B N 1
ATOM 1551 C CA . SER B 1 97 ? 3.434 5.215 1.487 1 96.12 97 SER B CA 1
ATOM 1552 C C . SER B 1 97 ? 4.035 4.266 0.458 1 96.12 97 SER B C 1
ATOM 1554 O O . SER B 1 97 ? 4.219 4.633 -0.704 1 96.12 97 SER B O 1
ATOM 1556 N N . ILE B 1 98 ? 4.375 3.08 0.911 1 97.88 98 ILE B N 1
ATOM 1557 C CA . ILE B 1 98 ? 4.957 2.043 0.066 1 97.88 98 ILE B CA 1
ATOM 1558 C C . ILE B 1 98 ? 4.184 0.738 0.243 1 97.88 98 ILE B C 1
ATOM 1560 O O . ILE B 1 98 ? 3.797 0.386 1.36 1 97.88 98 ILE B O 1
ATOM 1564 N N . TYR B 1 99 ? 3.93 0.054 -0.855 1 98.5 99 TYR B N 1
ATOM 1565 C CA . TYR B 1 99 ? 3.316 -1.265 -0.744 1 98.5 99 TYR B CA 1
ATOM 1566 C C . TYR B 1 99 ? 3.783 -2.18 -1.87 1 98.5 99 TYR B C 1
ATOM 1568 O O . TYR B 1 99 ? 4.25 -1.707 -2.908 1 98.5 99 TYR B O 1
ATOM 1576 N N . GLY B 1 100 ? 3.693 -3.447 -1.683 1 98.75 100 GLY B N 1
ATOM 1577 C CA . GLY B 1 100 ? 3.998 -4.508 -2.629 1 98.75 100 GLY B CA 1
ATOM 1578 C C . GLY B 1 100 ? 3.5 -5.871 -2.178 1 98.75 100 GLY B C 1
ATOM 1579 O O . GLY B 1 100 ? 2.693 -5.965 -1.252 1 98.75 100 GLY B O 1
ATOM 1580 N N . THR B 1 101 ? 3.877 -6.871 -2.877 1 98.88 101 THR B N 1
ATOM 1581 C CA . THR B 1 101 ? 3.49 -8.234 -2.539 1 98.88 101 THR B CA 1
ATOM 1582 C C . THR B 1 101 ? 4.668 -9 -1.934 1 98.88 101 THR B C 1
ATOM 1584 O O . THR B 1 101 ? 5.699 -9.18 -2.584 1 98.88 101 THR B O 1
ATOM 1587 N N . ALA B 1 102 ? 4.48 -9.438 -0.701 1 98.88 102 ALA B N 1
ATOM 1588 C CA . ALA B 1 102 ? 5.473 -10.297 -0.052 1 98.88 102 ALA B CA 1
ATOM 1589 C C . ALA B 1 102 ? 5.488 -11.688 -0.677 1 98.88 102 ALA B C 1
ATOM 1591 O O . ALA B 1 102 ? 4.441 -12.312 -0.85 1 98.88 102 ALA B O 1
ATOM 1592 N N . VAL B 1 103 ? 6.77 -12.203 -0.974 1 98.88 103 VAL B N 1
ATOM 1593 C CA . VAL B 1 103 ? 6.871 -13.5 -1.636 1 98.88 103 VAL B CA 1
ATOM 1594 C C . VAL B 1 103 ? 8.055 -14.289 -1.065 1 98.88 103 VAL B C 1
ATOM 1596 O O . VAL B 1 103 ? 8.945 -13.711 -0.445 1 98.88 103 VAL B O 1
ATOM 1599 N N . LYS B 1 104 ? 7.988 -15.562 -1.202 1 98.62 104 LYS B N 1
ATOM 1600 C CA . LYS B 1 104 ? 9.133 -16.438 -0.989 1 98.62 104 LYS B CA 1
ATOM 1601 C C . LYS B 1 104 ? 9.766 -16.844 -2.316 1 98.62 104 LYS B C 1
ATOM 1603 O O . LYS B 1 104 ? 9.102 -17.438 -3.168 1 98.62 104 LYS B O 1
ATOM 1608 N N . ILE B 1 105 ? 11.039 -16.531 -2.451 1 98.12 105 ILE B N 1
ATOM 1609 C CA . ILE B 1 105 ? 11.695 -16.828 -3.717 1 98.12 105 ILE B CA 1
ATOM 1610 C C . ILE B 1 105 ? 12.836 -17.812 -3.482 1 98.12 105 ILE B C 1
ATOM 1612 O O . ILE B 1 105 ? 13.344 -17.938 -2.365 1 98.12 105 ILE B O 1
ATOM 1616 N N . PHE B 1 106 ? 13.141 -18.562 -4.527 1 96.81 106 PHE B N 1
ATOM 1617 C CA . PHE B 1 106 ? 14.266 -19.484 -4.547 1 96.81 106 PHE B CA 1
ATOM 1618 C C . PHE B 1 106 ? 15.07 -19.328 -5.832 1 96.81 106 PHE B C 1
ATOM 1620 O O . PHE B 1 106 ? 14.5 -19.156 -6.91 1 96.81 106 PHE B O 1
ATOM 1627 N N . SER B 1 107 ? 16.359 -19.359 -5.66 1 94.12 107 SER B N 1
ATOM 1628 C CA . SER B 1 107 ? 17.234 -19.219 -6.82 1 94.12 107 SER B CA 1
ATOM 1629 C C . SER B 1 107 ? 17.141 -20.453 -7.723 1 94.12 107 SER B C 1
ATOM 1631 O O . SER B 1 107 ? 17.094 -21.578 -7.242 1 94.12 107 SER B O 1
ATOM 1633 N N . LEU B 1 108 ? 17.047 -20.094 -9.031 1 88.5 108 LEU B N 1
ATOM 1634 C CA . LEU B 1 108 ? 17.031 -21.172 -10.008 1 88.5 108 LEU B CA 1
ATOM 1635 C C . LEU B 1 108 ? 18.453 -21.656 -10.297 1 88.5 108 LEU B C 1
ATOM 1637 O O . LEU B 1 108 ? 19.406 -20.891 -10.211 1 88.5 108 LEU B O 1
#

Organism: Hamiltonella defensa subsp. Acyrthosiphon pisum (strain 5AT) (NCBI:txid572265)

Nearest PDB structures (foldseek):
  1y2i-assembly1_C  TM=9.757E-01  e=1.240E-17  Shigella flexneri 2a str. 2457T
  2gtc-assembly1_E  TM=9.651E-01  e=2.855E-14  Bacillus cereus ATCC 14579
  1vr4-assembly1_B  TM=9.718E-01  e=9.075E-11  Bacillus cereus ATCC 14579
  1vr4-assembly1_C  TM=8.332E-01  e=9.075E-11  Bacillus cereus ATCC 14579
  3qkb-assembly1_B  TM=7.127E-01  e=7.744E-06  Pediococcus pentosaceus ATCC 25745

Radius of gyration: 18.42 Å; Cα contacts (8 Å, |Δi|>4): 514; chains: 2; bounding box: 41×54×33 Å

InterPro domains:
  IPR002765 Uncharacterised protein family UPF0145, YbjQ-like [MF_00338] (1-105)
  IPR002765 Uncharacterised protein family UPF0145, YbjQ-like [PF01906] (1-105)
  IPR002765 Uncharacterised protein family UPF0145, YbjQ-like [PTHR34068] (1-105)
  IPR035439 UPF0145 domain superfamily [SSF117782] (1-105)

pLDDT: mean 90.62, std 10.81, range [56.09, 98.88]

Solvent-accessible surface area (backbone atoms only — not comparable to full-atom values): 11021 Å² total; per-residue (Å²): 116,47,49,31,32,20,83,70,51,75,66,44,45,76,79,41,83,73,47,80,34,54,15,61,27,71,42,48,50,68,60,37,46,66,43,50,72,72,43,37,84,44,76,50,37,88,86,36,74,44,46,57,54,48,50,51,36,47,50,51,10,49,50,46,21,48,51,54,25,44,74,71,66,29,50,28,32,27,44,40,47,82,45,71,42,66,34,70,96,56,31,36,23,43,32,38,40,34,38,27,37,20,22,32,66,45,80,107,114,50,78,38,62,42,66,70,52,91,69,42,43,60,78,41,80,74,31,69,35,52,15,39,14,33,37,10,32,51,53,39,45,64,43,50,68,69,53,76,81,66,90,74,69,95,80,41,73,49,42,56,54,50,50,51,34,48,51,45,10,47,50,44,21,48,50,52,25,45,74,71,65,28,52,28,33,28,20,43,48,79,46,78,34,66,34,51,64,76,64,38,24,41,32,41,41,33,36,24,18,18,21,30,64,45,78,108

Sequence (216 aa):
MKNTTTPTLQGYDIREYLGIVTGEAILGANIFKDLFAGIRDFVGGRSNAYEKELIKARKIAFNEMNSTAESLGANAVVGINIDYEVVGTSNSMLMVSIYGTAVKIFSLMKNTTTPTLQGYDIREYLGIVTGEAILGANIFKDLFAGIRDFVGGRSNAYEKELIKARKIAFNEMNSTAESLGANAVVGINIDYEVVGTSNSMLMVSIYGTAVKIFSL

Foldseek 3Di:
DAEELAQDDPQKDFDDWQFKFKFKFKDDLVNQCVQCVPDDPDDDDDPGPVVVVVVVGVVRGVVRRVVVLVVSVADYFYNKDWDWDQDDPVSRMIMIMMMGIGTHMDGD/DAEELAQDDPQKDFDDWQFKFKFKFKDDLVRQCVQVVPVDPDPDADDGPVNVVVVVGVVRGVVRRVVVLVVSVAPYFYNKDWDWDQDDDVSRMIMIMMMTIGTHMDGD

Secondary structure (DSSP, 8-state):
-EE-SSSS-TTEEEEEEEEEEEEEEEE-HHHHHHHHTT-SS-EE-TTSHHHHHHHHHHHHHHHHHHHHHHHTT-SEEEEEEEEEEEESTTS-EEEEEEEEEEEEEEE-/-EE-SSSS-TTEEEEEEEEEEEEEEEE-HHHHHHHHHT-SS----SS-HHHHHHHHHHHHHHHHHHHHHHHTT-SEEEEEEEEEEEESTTS-EEEEEEEEEEEEEEE-